Protein AF-A0A427AR40-F1 (afdb_monomer_lite)

Structure (mmCIF, N/CA/C/O backbone):
data_AF-A0A427AR40-F1
#
_entry.id   AF-A0A427AR40-F1
#
loop_
_atom_site.group_PDB
_atom_site.id
_atom_site.type_symbol
_atom_site.label_atom_id
_atom_site.label_alt_id
_atom_site.label_comp_id
_atom_site.label_asym_id
_atom_site.label_entity_id
_atom_site.label_seq_id
_atom_site.pdbx_PDB_ins_code
_atom_site.Cartn_x
_atom_site.Cartn_y
_atom_site.Cartn_z
_atom_site.occupancy
_atom_site.B_iso_or_equiv
_atom_site.auth_seq_id
_atom_site.auth_comp_id
_atom_site.auth_asym_id
_atom_site.auth_atom_id
_atom_site.pdbx_PDB_model_num
ATOM 1 N N . MET A 1 1 ? -17.827 -5.722 3.056 1.00 80.56 1 MET A N 1
ATOM 2 C CA . MET A 1 1 ? -16.917 -4.793 3.768 1.00 80.56 1 MET A CA 1
ATOM 3 C C . MET A 1 1 ? -15.433 -5.006 3.467 1.00 80.56 1 MET A C 1
ATOM 5 O O . MET A 1 1 ? -14.700 -4.035 3.553 1.00 80.56 1 MET A O 1
ATOM 9 N N . LYS A 1 2 ? -14.992 -6.202 3.039 1.00 85.81 2 LYS A N 1
ATOM 10 C CA . LYS A 1 2 ? -13.598 -6.495 2.640 1.00 85.81 2 LYS A CA 1
ATOM 11 C C . LYS A 1 2 ? -12.942 -5.411 1.761 1.00 85.81 2 LYS A C 1
ATOM 13 O O . LYS A 1 2 ? -11.888 -4.906 2.113 1.00 85.81 2 LYS A O 1
ATOM 18 N N . VAL A 1 3 ? -13.621 -4.985 0.692 1.00 87.94 3 VAL A N 1
ATOM 19 C CA . VAL A 1 3 ? -13.106 -3.977 -0.257 1.00 87.94 3 VAL A CA 1
ATOM 20 C C . VAL A 1 3 ? -12.792 -2.633 0.402 1.00 87.94 3 VAL A C 1
ATOM 22 O O . VAL A 1 3 ? -11.850 -1.974 -0.016 1.00 87.94 3 VAL A O 1
ATOM 25 N N . ALA A 1 4 ? -13.559 -2.217 1.416 1.00 88.38 4 ALA A N 1
ATOM 26 C CA . ALA A 1 4 ? -13.285 -0.961 2.108 1.00 88.38 4 ALA A CA 1
ATOM 27 C C . ALA A 1 4 ? -11.907 -1.033 2.771 1.00 88.38 4 ALA A C 1
ATOM 29 O O . ALA A 1 4 ? -11.058 -0.195 2.514 1.00 88.38 4 ALA A O 1
ATOM 30 N N . VAL A 1 5 ? -11.657 -2.107 3.514 1.00 87.94 5 VAL A N 1
ATOM 31 C CA . VAL A 1 5 ? -10.400 -2.339 4.231 1.00 87.94 5 VAL A CA 1
ATOM 32 C C . VAL A 1 5 ? -9.225 -2.511 3.270 1.00 87.94 5 VAL A C 1
ATOM 34 O O . VAL A 1 5 ? -8.206 -1.849 3.434 1.00 87.94 5 VAL A O 1
ATOM 37 N N . GLU A 1 6 ? -9.390 -3.314 2.216 1.00 87.56 6 GLU A N 1
ATOM 38 C CA . GLU A 1 6 ? -8.347 -3.531 1.201 1.00 87.56 6 GLU A CA 1
ATOM 39 C C . GLU A 1 6 ? -8.001 -2.278 0.389 1.00 87.56 6 GLU A C 1
ATOM 41 O O . GLU A 1 6 ? -6.950 -2.242 -0.237 1.00 87.56 6 GLU A O 1
ATOM 46 N N . ARG A 1 7 ? -8.866 -1.260 0.353 1.00 89.50 7 ARG A N 1
ATOM 47 C CA . ARG A 1 7 ? -8.602 -0.013 -0.381 1.00 89.50 7 ARG A CA 1
ATOM 48 C C . ARG A 1 7 ? -8.142 1.130 0.508 1.00 89.50 7 ARG A C 1
ATOM 50 O O . ARG A 1 7 ? -7.504 2.052 0.002 1.00 89.50 7 ARG A O 1
ATOM 57 N N . THR A 1 8 ? -8.481 1.092 1.796 1.00 89.88 8 THR A N 1
ATOM 58 C CA . THR A 1 8 ? -8.192 2.179 2.738 1.00 89.88 8 THR A CA 1
ATOM 59 C C . THR A 1 8 ? -7.074 1.863 3.724 1.00 89.88 8 THR A C 1
ATOM 61 O O . THR A 1 8 ? -6.579 2.801 4.336 1.00 89.88 8 THR A O 1
ATOM 64 N N . GLY A 1 9 ? -6.674 0.599 3.898 1.00 86.06 9 GLY A N 1
ATOM 65 C CA . GLY A 1 9 ? -5.726 0.210 4.952 1.00 86.06 9 GLY A CA 1
ATOM 66 C C . GLY A 1 9 ? -6.356 0.142 6.343 1.00 86.06 9 GLY A C 1
ATOM 67 O O . GLY A 1 9 ? -5.675 0.299 7.348 1.00 86.06 9 GLY A O 1
ATOM 68 N N . GLY A 1 10 ? -7.676 -0.063 6.408 1.00 85.94 10 GLY A N 1
ATOM 69 C CA . GLY A 1 10 ? -8.377 -0.281 7.673 1.00 85.94 10 GLY A CA 1
ATOM 70 C C . GLY A 1 10 ? -8.011 -1.613 8.340 1.00 85.94 10 GLY A C 1
ATOM 71 O O . GLY A 1 10 ? -7.367 -2.477 7.749 1.00 85.94 10 GLY A O 1
ATOM 72 N N . LEU A 1 11 ? -8.495 -1.812 9.566 1.00 85.94 11 LEU A N 1
ATOM 73 C CA . LEU A 1 11 ? -8.318 -3.055 10.319 1.00 85.94 11 LEU A CA 1
ATOM 74 C C . LEU A 1 11 ? -9.585 -3.917 10.265 1.00 85.94 11 LEU A C 1
ATOM 76 O O . LEU A 1 11 ? -10.705 -3.404 10.300 1.00 85.94 11 LEU A O 1
ATOM 80 N N . VAL A 1 12 ? -9.413 -5.239 10.215 1.00 89.00 12 VAL A N 1
ATOM 81 C CA . VAL A 1 12 ? -10.503 -6.216 10.375 1.00 89.00 12 VAL A CA 1
ATOM 82 C C . VAL A 1 12 ? -10.157 -7.136 11.527 1.00 89.00 12 VAL A C 1
ATOM 84 O O . VAL A 1 12 ? -9.126 -7.801 11.507 1.00 89.00 12 VAL A O 1
ATOM 87 N N . VAL A 1 13 ? -11.057 -7.213 12.503 1.00 90.69 13 VAL A N 1
ATOM 88 C CA . VAL A 1 13 ? -10.980 -8.175 13.601 1.00 90.69 13 VAL A CA 1
ATOM 89 C C . VAL A 1 13 ? -12.195 -9.084 13.502 1.00 90.69 13 VAL A C 1
ATOM 91 O O . VAL A 1 13 ? -13.331 -8.612 13.508 1.00 90.69 13 VAL A O 1
ATOM 94 N N . LEU A 1 14 ? -11.954 -10.389 13.390 1.00 92.19 14 LEU A N 1
ATOM 95 C CA . LEU A 1 14 ? -13.001 -11.403 13.405 1.00 92.19 14 LEU A CA 1
ATOM 96 C C . LEU A 1 14 ? -13.058 -12.036 14.798 1.00 92.19 14 LEU A C 1
ATOM 98 O O . LEU A 1 14 ? -12.077 -12.617 15.256 1.00 92.19 14 LEU A O 1
ATOM 102 N N . ALA A 1 15 ? -14.204 -11.919 15.464 1.00 94.75 15 ALA A N 1
ATOM 103 C CA . ALA A 1 15 ? -14.457 -12.508 16.774 1.00 94.75 15 ALA A CA 1
ATOM 104 C C . ALA A 1 15 ? -15.939 -12.885 16.909 1.00 94.75 15 ALA A C 1
ATOM 106 O O . ALA A 1 15 ? -16.798 -12.269 16.283 1.00 94.75 15 ALA A O 1
ATOM 107 N N . GLU A 1 16 ? -16.238 -13.875 17.750 1.00 94.56 16 GLU A N 1
ATOM 108 C CA . GLU A 1 16 ? -17.614 -14.338 18.004 1.00 94.56 16 GLU A CA 1
ATOM 109 C C . GLU A 1 16 ? -18.409 -13.369 18.893 1.00 94.56 16 GLU A C 1
ATOM 111 O O . GLU A 1 16 ? -19.631 -13.292 18.814 1.00 94.56 16 GLU A O 1
ATOM 116 N N . SER A 1 17 ? -17.713 -12.618 19.750 1.00 95.94 17 SER A N 1
ATOM 117 C CA . SER A 1 17 ? -18.298 -11.651 20.677 1.00 95.94 17 SER A CA 1
ATOM 118 C C . SER A 1 17 ? -17.265 -10.602 21.088 1.00 95.94 17 SER A C 1
ATOM 120 O O . SER A 1 17 ? -16.070 -10.891 21.174 1.00 95.94 17 SER A O 1
ATOM 122 N N . PHE A 1 18 ? -17.726 -9.402 21.449 1.00 94.38 18 PHE A N 1
ATOM 123 C CA . PHE A 1 18 ? -16.888 -8.349 22.039 1.00 94.38 18 PHE A CA 1
ATOM 124 C C . PHE A 1 18 ? -16.310 -8.733 23.413 1.00 94.38 18 PHE A C 1
ATOM 126 O O . PHE A 1 18 ? -15.356 -8.124 23.897 1.00 94.38 18 PHE A O 1
ATOM 133 N N . GLY A 1 19 ? -16.876 -9.756 24.061 1.00 94.94 19 GLY A N 1
ATOM 134 C CA . GLY A 1 19 ? -16.358 -10.297 25.314 1.00 94.94 19 GLY A CA 1
ATOM 135 C C . GLY A 1 19 ? -15.075 -11.118 25.153 1.00 94.94 19 GLY A C 1
ATOM 136 O O . GLY A 1 19 ? -14.347 -11.268 26.140 1.00 94.94 19 GLY A O 1
ATOM 137 N N . HIS A 1 20 ? -14.796 -11.628 23.946 1.00 96.19 20 HIS A N 1
ATOM 138 C CA . HIS A 1 20 ? -13.694 -12.557 23.702 1.00 96.19 20 HIS A CA 1
ATOM 139 C C . HIS A 1 20 ? -12.327 -11.868 23.809 1.00 96.19 20 HIS A C 1
ATOM 141 O O . HIS A 1 20 ? -12.175 -10.743 23.320 1.00 96.19 20 HIS A O 1
ATOM 147 N N . PRO A 1 21 ? -11.313 -12.552 24.379 1.00 95.00 21 PRO A N 1
ATOM 148 C CA . PRO A 1 21 ? -9.947 -12.035 24.448 1.00 95.00 21 PRO A CA 1
ATOM 149 C C . PRO A 1 21 ? -9.415 -11.579 23.088 1.00 95.00 21 PRO A C 1
ATOM 151 O O . PRO A 1 21 ? -8.861 -10.495 22.997 1.00 95.00 21 PRO A O 1
ATOM 154 N N . VAL A 1 22 ? -9.708 -12.321 22.011 1.00 94.31 22 VAL A N 1
ATOM 155 C CA . VAL A 1 22 ? -9.309 -11.956 20.638 1.00 94.31 22 VAL A CA 1
ATOM 156 C C . VAL A 1 22 ? -9.753 -10.539 20.274 1.00 94.31 22 VAL A C 1
ATOM 158 O O . VAL A 1 22 ? -8.941 -9.752 19.807 1.00 94.31 22 VAL A O 1
ATOM 161 N N . PHE A 1 23 ? -11.016 -10.179 20.526 1.00 95.25 23 PHE A N 1
ATOM 162 C CA . PHE A 1 23 ? -11.486 -8.823 20.246 1.00 95.25 23 PHE A CA 1
ATOM 163 C C . PHE A 1 23 ? -10.824 -7.797 21.169 1.00 95.25 23 PHE A C 1
ATOM 165 O O . PHE A 1 23 ? -10.328 -6.779 20.696 1.00 95.25 23 PHE A O 1
ATOM 172 N N . LYS A 1 24 ? -10.794 -8.065 22.479 1.00 94.25 24 LYS A N 1
ATOM 173 C CA . LYS A 1 24 ? -10.281 -7.125 23.488 1.00 94.25 24 LYS A CA 1
ATOM 174 C C . LYS A 1 24 ? -8.799 -6.818 23.300 1.00 94.25 24 LYS A C 1
ATOM 176 O O . LYS A 1 24 ? -8.411 -5.657 23.378 1.00 94.25 24 LYS A O 1
ATOM 181 N N . ASP A 1 25 ? -7.990 -7.837 23.046 1.00 93.56 25 ASP A N 1
ATOM 182 C CA . ASP A 1 25 ? -6.543 -7.702 22.909 1.00 93.56 25 ASP A CA 1
ATOM 183 C C . ASP A 1 25 ? -6.182 -7.079 21.557 1.00 93.56 25 ASP A C 1
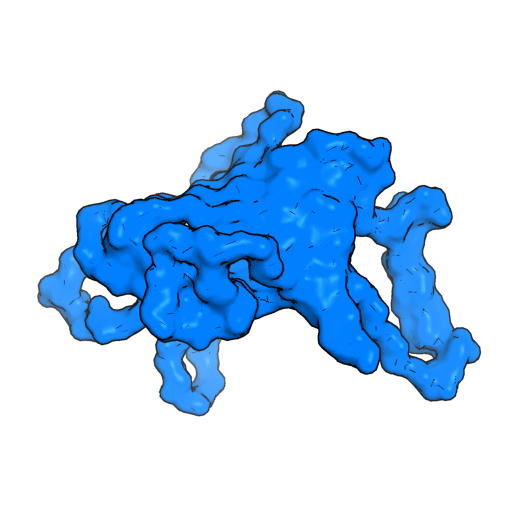ATOM 185 O O . ASP A 1 25 ? -5.344 -6.180 21.504 1.00 93.56 25 ASP A O 1
ATOM 189 N N . SER A 1 26 ? -6.868 -7.467 20.472 1.00 91.81 26 SER A N 1
ATOM 190 C CA . SER A 1 26 ? -6.725 -6.789 19.177 1.00 91.81 26 SER A CA 1
ATOM 191 C C . SER A 1 26 ? -7.156 -5.327 19.240 1.00 91.81 26 SER A C 1
ATOM 193 O O . SER A 1 26 ? -6.499 -4.488 18.639 1.00 91.81 26 SER A O 1
ATOM 195 N N . PHE A 1 27 ? -8.227 -4.999 19.965 1.00 89.94 27 PHE A N 1
ATOM 196 C CA . PHE A 1 27 ? -8.685 -3.618 20.107 1.00 89.94 27 PHE A CA 1
ATOM 197 C C . PHE A 1 27 ? -7.710 -2.772 20.933 1.00 89.94 27 PHE A C 1
ATOM 199 O O . PHE A 1 27 ? -7.411 -1.649 20.546 1.00 89.94 27 PHE A O 1
ATOM 206 N N . LYS A 1 28 ? -7.157 -3.315 22.026 1.00 89.31 28 LYS A N 1
ATOM 207 C CA . LYS A 1 28 ? -6.120 -2.634 22.822 1.00 89.31 28 LYS A CA 1
ATOM 208 C C . LYS A 1 28 ? -4.858 -2.341 22.011 1.00 89.31 28 LYS A C 1
ATOM 210 O O . LYS A 1 28 ? -4.318 -1.250 22.139 1.00 89.31 28 LYS A O 1
ATOM 215 N N . ARG A 1 29 ? -4.441 -3.274 21.145 1.00 86.94 29 ARG A N 1
ATOM 216 C CA . ARG A 1 29 ? -3.288 -3.111 20.239 1.00 86.94 29 ARG A CA 1
ATOM 217 C C . ARG A 1 29 ? -3.355 -1.866 19.366 1.00 86.94 29 ARG A C 1
ATOM 219 O O . ARG A 1 29 ? -2.332 -1.257 19.096 1.00 86.94 29 ARG A O 1
ATOM 226 N N . ILE A 1 30 ? -4.558 -1.462 18.963 1.00 84.75 30 ILE A N 1
ATOM 227 C CA . ILE A 1 30 ? -4.772 -0.263 18.138 1.00 84.75 30 ILE A CA 1
ATOM 228 C C . ILE A 1 30 ? -4.300 1.014 18.860 1.00 84.75 30 ILE A C 1
ATOM 230 O O . ILE A 1 30 ? -3.960 1.993 18.208 1.00 84.75 30 ILE A O 1
ATOM 234 N N . PHE A 1 31 ? -4.252 0.998 20.194 1.00 83.38 31 PHE A N 1
ATOM 235 C CA . PHE A 1 31 ? -3.900 2.142 21.038 1.00 83.38 31 PHE A CA 1
ATOM 236 C C . PHE A 1 31 ? -2.612 1.908 21.845 1.00 83.38 31 PHE A C 1
ATOM 238 O O . PHE A 1 31 ? -2.396 2.569 22.860 1.00 83.38 31 PHE A O 1
ATOM 245 N N . GLU A 1 32 ? -1.755 0.967 21.430 1.00 81.12 32 GLU A N 1
ATOM 246 C CA . GLU A 1 32 ? -0.493 0.667 22.131 1.00 81.12 32 GLU A CA 1
ATOM 247 C C . GLU A 1 32 ? 0.464 1.868 22.181 1.00 81.12 32 GLU A C 1
ATOM 249 O O . GLU A 1 32 ? 1.161 2.044 23.178 1.00 81.12 32 GLU A O 1
ATOM 254 N N . ASP A 1 33 ? 0.433 2.733 21.162 1.00 72.81 33 ASP A N 1
ATOM 255 C CA . ASP A 1 33 ? 1.229 3.968 21.100 1.00 72.81 33 ASP A CA 1
ATOM 256 C C . ASP A 1 33 ? 0.609 5.132 21.924 1.00 72.81 33 ASP A C 1
ATOM 258 O O . ASP A 1 33 ? 1.194 6.213 22.013 1.00 72.81 33 ASP A O 1
ATOM 262 N N . GLY A 1 34 ? -0.549 4.920 22.569 1.00 70.25 34 GLY A N 1
ATOM 263 C CA . GLY A 1 34 ? -1.197 5.854 23.499 1.00 70.25 34 GLY A CA 1
ATOM 264 C C . GLY A 1 34 ? -2.677 6.121 23.195 1.00 70.25 34 GLY A C 1
ATOM 265 O O . GLY A 1 34 ? -3.099 6.157 22.047 1.00 70.25 34 GLY A O 1
ATOM 266 N N . GLU A 1 35 ? -3.489 6.396 24.224 1.00 68.06 35 GLU A N 1
ATOM 267 C CA . GLU A 1 35 ? -4.950 6.591 24.080 1.00 68.06 35 GLU A CA 1
ATOM 268 C C . GLU A 1 35 ? -5.352 7.761 23.158 1.00 68.06 35 GLU A C 1
ATOM 270 O O . GLU A 1 35 ? -6.485 7.820 22.684 1.00 68.06 35 GLU A O 1
ATOM 275 N N . GLN A 1 36 ? -4.435 8.699 22.904 1.00 66.81 36 GLN A N 1
ATOM 276 C CA . GLN A 1 36 ? -4.674 9.896 22.090 1.00 66.81 36 GLN A CA 1
ATOM 277 C C . GLN A 1 36 ? -4.236 9.743 20.626 1.00 66.81 36 GLN A C 1
ATOM 279 O O . GLN A 1 36 ? -4.483 10.648 19.830 1.00 66.81 36 GLN A O 1
ATOM 284 N N . SER A 1 37 ? -3.597 8.629 20.255 1.00 68.75 37 SER A N 1
ATOM 285 C CA . SER A 1 37 ? -3.083 8.406 18.904 1.00 68.75 37 SER A CA 1
ATOM 286 C C . SER A 1 37 ? -3.335 6.973 18.461 1.00 68.75 37 SER A C 1
ATOM 288 O O . SER A 1 37 ? -3.040 6.023 19.174 1.00 68.75 37 SER A O 1
ATOM 290 N N . LEU A 1 38 ? -3.840 6.806 17.239 1.00 73.44 38 LEU A N 1
ATOM 291 C CA . LEU A 1 38 ? -3.982 5.481 16.627 1.00 73.44 38 LEU A CA 1
ATOM 292 C C . LEU A 1 38 ? -2.633 4.909 16.154 1.00 73.44 38 LEU A C 1
ATOM 294 O O . LEU A 1 38 ? -2.605 3.816 15.600 1.00 73.44 38 LEU A O 1
ATOM 298 N N . GLY A 1 39 ? -1.534 5.668 16.265 1.00 76.81 39 GLY A N 1
ATOM 299 C CA . GLY A 1 39 ? -0.236 5.292 15.688 1.00 76.81 39 GLY A CA 1
ATOM 300 C C . GLY A 1 39 ? -0.252 5.179 14.154 1.00 76.81 39 GLY A C 1
ATOM 301 O O . GLY A 1 39 ? 0.702 4.687 13.554 1.00 76.81 39 GLY A O 1
ATOM 302 N N . LEU A 1 40 ? -1.338 5.628 13.513 1.00 82.19 40 LEU A N 1
ATOM 303 C CA . LEU A 1 40 ? -1.551 5.561 12.073 1.00 82.19 40 LEU A CA 1
ATOM 304 C C . LEU A 1 40 ? -1.132 6.869 11.408 1.00 82.19 40 LEU A C 1
ATOM 306 O O . LEU A 1 40 ? -1.489 7.960 11.853 1.00 82.19 40 LEU A O 1
ATOM 310 N N . SER A 1 41 ? -0.437 6.734 10.290 1.00 88.50 41 SER A N 1
ATOM 311 C CA . SER A 1 41 ? -0.281 7.792 9.306 1.00 88.50 41 SER A CA 1
ATOM 312 C C . SER A 1 41 ? -1.469 7.779 8.343 1.00 88.50 41 SER A C 1
ATOM 314 O O . SER A 1 41 ? -2.095 6.740 8.108 1.00 88.50 41 SER A O 1
ATOM 316 N N . PHE A 1 42 ? -1.775 8.931 7.754 1.00 91.12 42 PHE A N 1
ATOM 317 C CA . PHE A 1 42 ? -2.948 9.117 6.902 1.00 91.12 42 PHE A CA 1
ATOM 318 C C . PHE A 1 42 ? -2.613 9.811 5.587 1.00 91.12 42 PHE A C 1
ATOM 320 O O . PHE A 1 42 ? -1.544 10.393 5.419 1.00 91.12 42 PHE A O 1
ATOM 327 N N . ASN A 1 43 ? -3.568 9.775 4.653 1.00 92.00 43 ASN A N 1
ATOM 328 C CA . ASN A 1 43 ? -3.505 10.502 3.380 1.00 92.00 43 ASN A CA 1
ATOM 329 C C . ASN A 1 43 ? -2.196 10.249 2.605 1.00 92.00 43 ASN A C 1
ATOM 331 O O . ASN A 1 43 ? -1.601 11.162 2.033 1.00 92.00 43 ASN A O 1
ATOM 335 N N . GLY A 1 44 ? -1.758 8.993 2.607 1.00 92.62 44 GLY A N 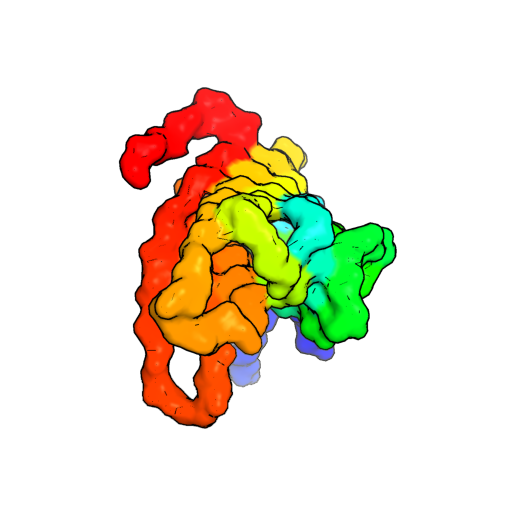1
ATOM 336 C CA . GLY A 1 44 ? -0.582 8.546 1.891 1.00 92.62 44 GLY A CA 1
ATOM 337 C C . GLY A 1 44 ? -0.776 8.636 0.378 1.00 92.62 44 GLY A C 1
ATOM 338 O O . GLY A 1 44 ? -1.805 8.202 -0.140 1.00 92.62 44 GLY A O 1
ATOM 339 N N . THR A 1 45 ? 0.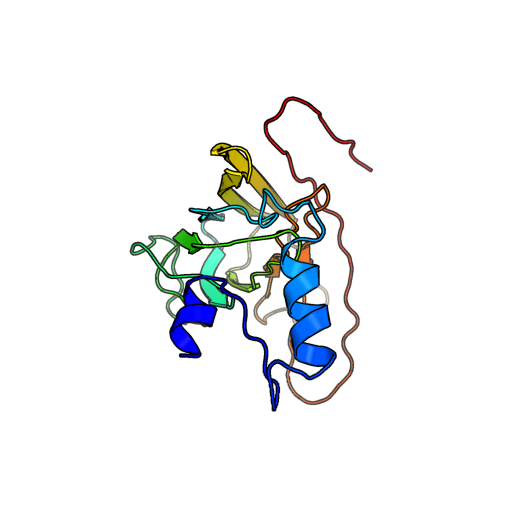214 9.156 -0.337 1.00 94.62 45 THR A N 1
ATOM 340 C CA . THR A 1 45 ? 0.307 9.089 -1.798 1.00 94.62 45 THR A CA 1
ATOM 341 C C . THR A 1 45 ? 1.647 8.478 -2.162 1.00 94.62 45 THR A C 1
ATOM 343 O O . THR A 1 45 ? 2.692 9.054 -1.861 1.00 94.62 45 THR A O 1
ATOM 346 N N . LEU A 1 46 ? 1.596 7.304 -2.786 1.00 93.19 46 LEU A N 1
ATOM 347 C CA . LEU A 1 46 ? 2.743 6.597 -3.331 1.00 93.19 46 LEU A CA 1
ATOM 348 C C . LEU A 1 46 ? 2.844 6.884 -4.822 1.00 93.19 46 LEU A C 1
ATOM 350 O O . LEU A 1 46 ? 1.879 6.654 -5.548 1.00 93.19 46 LEU A O 1
ATOM 354 N N . GLU A 1 47 ? 4.018 7.285 -5.275 1.00 93.75 47 GLU A N 1
ATOM 355 C CA . GLU A 1 47 ? 4.344 7.440 -6.686 1.00 93.75 47 GLU A CA 1
ATOM 356 C C . GLU A 1 47 ? 5.519 6.534 -7.037 1.00 93.75 47 GLU A C 1
ATOM 358 O O . GLU A 1 47 ? 6.394 6.280 -6.210 1.00 93.75 47 GLU A O 1
ATOM 363 N N . ILE A 1 48 ? 5.544 6.026 -8.266 1.00 91.12 48 ILE A N 1
ATOM 364 C CA . ILE A 1 48 ? 6.641 5.197 -8.757 1.00 91.12 48 ILE A CA 1
ATOM 365 C C . ILE A 1 48 ? 7.136 5.765 -10.075 1.00 91.12 48 ILE A C 1
ATOM 367 O O . ILE A 1 48 ? 6.434 5.762 -11.085 1.00 91.12 48 ILE A O 1
ATOM 371 N N . ASN A 1 49 ? 8.389 6.201 -10.053 1.00 91.38 49 ASN A N 1
ATOM 372 C CA . ASN A 1 49 ? 9.135 6.649 -11.214 1.00 91.38 49 ASN A CA 1
ATOM 373 C C . ASN A 1 49 ? 10.210 5.616 -11.529 1.00 91.38 49 ASN A C 1
ATOM 375 O O . ASN A 1 49 ? 10.853 5.079 -10.630 1.00 91.38 49 ASN A O 1
ATOM 379 N N . CYS A 1 50 ? 10.422 5.316 -12.801 1.00 88.38 50 CYS A N 1
ATOM 380 C CA . CYS A 1 50 ? 11.412 4.326 -13.194 1.00 88.38 50 CYS A CA 1
ATOM 381 C C . CYS A 1 50 ? 12.065 4.676 -14.532 1.00 88.38 50 CYS A C 1
ATOM 383 O O . CYS A 1 50 ? 11.665 5.616 -15.222 1.00 88.38 50 CYS A O 1
ATOM 385 N N . SER A 1 51 ? 13.135 3.952 -14.850 1.00 87.00 51 SER A N 1
ATOM 386 C CA . SER A 1 51 ? 13.851 4.078 -16.124 1.00 87.00 51 SER A CA 1
ATOM 387 C C . SER A 1 51 ? 12.960 3.611 -17.289 1.00 87.00 51 SER A C 1
ATOM 389 O O . SER A 1 51 ? 12.014 2.858 -17.082 1.00 87.00 51 SER A O 1
ATOM 391 N N . LYS A 1 52 ? 13.217 4.075 -18.521 1.00 86.69 52 LYS A N 1
ATOM 392 C CA . LYS A 1 52 ? 12.323 3.856 -19.688 1.00 86.69 52 LYS A CA 1
ATOM 393 C C . LYS A 1 52 ? 12.155 2.385 -20.091 1.00 86.69 52 LYS A C 1
ATOM 395 O O . LYS A 1 52 ? 11.204 2.035 -20.781 1.00 86.69 52 LYS A O 1
ATOM 400 N N . ASP A 1 53 ? 13.112 1.562 -19.702 1.00 82.62 53 ASP A N 1
ATOM 401 C CA . ASP A 1 53 ? 13.172 0.111 -19.851 1.00 82.62 53 ASP A CA 1
ATOM 402 C C . ASP A 1 53 ? 12.323 -0.639 -18.812 1.00 82.62 53 ASP A C 1
ATOM 404 O O . ASP A 1 53 ? 12.180 -1.855 -18.901 1.00 82.62 53 ASP A O 1
ATOM 408 N N . ILE A 1 54 ? 11.724 0.069 -17.853 1.00 85.62 54 ILE A N 1
ATOM 409 C CA . ILE A 1 54 ? 10.843 -0.484 -16.828 1.00 85.62 54 ILE A CA 1
ATOM 410 C C . ILE A 1 54 ? 9.432 0.061 -17.057 1.00 85.62 54 ILE A C 1
ATOM 412 O O . ILE A 1 54 ? 9.218 1.267 -17.186 1.00 85.62 54 ILE A O 1
ATOM 416 N N . LYS A 1 55 ? 8.450 -0.835 -17.066 1.00 88.88 55 LYS A N 1
ATOM 417 C CA . LYS A 1 55 ? 7.027 -0.501 -17.039 1.00 88.88 55 LYS A CA 1
ATOM 418 C C . LYS A 1 55 ? 6.380 -1.081 -15.788 1.00 88.88 55 LYS A C 1
ATOM 420 O O . LYS A 1 55 ? 6.804 -2.114 -15.278 1.00 88.88 55 LYS A O 1
ATOM 425 N N . ILE A 1 56 ? 5.334 -0.438 -15.288 1.00 90.25 56 ILE A N 1
ATOM 426 C CA . ILE A 1 56 ? 4.637 -0.835 -14.063 1.00 90.25 56 ILE A CA 1
ATOM 427 C C . ILE A 1 56 ? 3.352 -1.580 -14.428 1.00 90.25 56 ILE A C 1
ATOM 429 O O . ILE A 1 56 ? 2.466 -1.026 -15.079 1.00 90.25 56 ILE A O 1
ATOM 433 N N . GLN A 1 57 ? 3.242 -2.833 -13.993 1.00 89.50 57 GLN A N 1
ATOM 434 C CA . GLN A 1 57 ? 2.049 -3.667 -14.173 1.00 89.50 57 GLN A CA 1
ATOM 435 C C . GLN A 1 57 ? 0.968 -3.342 -13.132 1.00 89.50 57 GLN A C 1
ATOM 437 O O . GLN A 1 57 ? -0.227 -3.396 -13.430 1.00 89.50 57 GLN A O 1
ATOM 442 N N . GLY A 1 58 ? 1.374 -2.977 -11.913 1.00 88.94 58 GLY A N 1
ATOM 443 C CA . GLY A 1 58 ? 0.476 -2.496 -10.864 1.00 88.94 58 GLY A CA 1
ATOM 444 C C . GLY A 1 58 ? 0.914 -2.877 -9.454 1.00 88.94 58 GLY A C 1
ATOM 445 O O . GLY A 1 58 ? 2.031 -3.352 -9.248 1.00 88.94 58 GLY A O 1
ATOM 446 N N . ILE A 1 59 ? 0.035 -2.634 -8.477 1.00 87.06 59 ILE A N 1
ATOM 447 C CA . ILE A 1 59 ? 0.300 -2.854 -7.050 1.00 87.06 59 ILE A CA 1
ATOM 448 C C . ILE A 1 59 ? -0.734 -3.778 -6.410 1.00 87.06 59 ILE A C 1
ATOM 450 O O . ILE A 1 59 ? -1.935 -3.674 -6.664 1.00 87.06 59 ILE A O 1
ATOM 454 N N . ILE A 1 60 ? -0.272 -4.645 -5.511 1.00 86.81 60 ILE A N 1
ATOM 455 C CA . ILE A 1 60 ? -1.105 -5.386 -4.561 1.00 86.81 60 ILE A CA 1
ATOM 456 C C . ILE A 1 60 ? -0.813 -4.876 -3.147 1.00 86.81 60 ILE A C 1
ATOM 458 O O . ILE A 1 60 ? 0.335 -4.859 -2.712 1.00 86.81 60 ILE A O 1
ATOM 462 N N . GLY A 1 61 ? -1.860 -4.481 -2.426 1.00 87.25 61 GLY A N 1
ATOM 463 C CA . GLY A 1 61 ? -1.787 -3.994 -1.048 1.00 87.25 61 GLY A CA 1
ATOM 464 C C . GLY A 1 61 ? -2.879 -2.959 -0.747 1.00 87.25 61 GLY A C 1
ATOM 465 O O . GLY A 1 61 ? -3.685 -2.675 -1.641 1.00 87.25 61 GLY A O 1
ATOM 466 N N . PRO A 1 62 ? -2.933 -2.415 0.486 1.00 89.31 62 PRO A N 1
ATOM 467 C CA . PRO A 1 62 ? -3.988 -1.512 0.953 1.00 89.31 62 PRO A CA 1
ATOM 468 C C . PRO A 1 62 ? -3.943 -0.119 0.305 1.00 89.31 62 PRO A C 1
ATOM 470 O O . PRO A 1 62 ? -3.554 0.869 0.926 1.00 89.31 62 PRO A O 1
ATOM 473 N N . CYS A 1 63 ? -4.319 -0.026 -0.968 1.00 93.25 63 CYS A N 1
ATOM 474 C CA . CYS A 1 63 ? -4.226 1.209 -1.739 1.00 93.25 63 CYS A CA 1
ATOM 475 C C . CYS A 1 63 ? -5.277 1.291 -2.857 1.00 93.25 63 CYS A C 1
ATOM 477 O O . CYS A 1 63 ? -5.946 0.312 -3.197 1.00 93.25 63 CYS A O 1
ATOM 479 N N . THR A 1 64 ? -5.421 2.477 -3.451 1.00 95.00 64 THR A N 1
ATOM 480 C CA . THR A 1 64 ? -6.319 2.737 -4.588 1.00 95.00 64 THR A CA 1
ATOM 481 C C . THR A 1 64 ? -5.617 3.574 -5.657 1.00 95.00 64 THR A C 1
ATOM 483 O O . THR A 1 64 ? -4.962 4.558 -5.331 1.00 95.00 64 THR A O 1
ATOM 486 N N . SER A 1 65 ? -5.765 3.219 -6.935 1.00 93.62 65 SER A N 1
ATOM 487 C CA . SER A 1 65 ? -5.227 3.989 -8.070 1.00 93.62 65 SER A CA 1
ATOM 488 C C . SER A 1 65 ? -5.864 5.383 -8.180 1.00 93.62 65 SER A C 1
ATOM 490 O O . SER A 1 65 ? -7.085 5.487 -8.045 1.00 93.62 65 SER A O 1
ATOM 492 N N . ILE A 1 66 ? -5.078 6.427 -8.473 1.00 89.06 66 ILE A N 1
ATOM 493 C CA . ILE A 1 66 ? -5.584 7.813 -8.573 1.00 89.06 66 ILE A CA 1
ATOM 494 C C . ILE A 1 66 ? -5.713 8.284 -10.034 1.00 89.06 66 ILE A C 1
ATOM 496 O O . ILE A 1 66 ? -6.773 8.772 -10.415 1.00 89.06 66 ILE A O 1
ATOM 500 N N . GLU A 1 67 ? -4.682 8.105 -10.868 1.00 85.69 67 GLU A N 1
ATOM 501 C CA . GLU A 1 67 ? -4.633 8.640 -12.242 1.00 85.69 67 GLU A CA 1
ATOM 502 C C . GLU A 1 67 ? -4.018 7.644 -13.230 1.00 85.69 67 GLU A C 1
ATOM 504 O O . GLU A 1 67 ? -3.445 6.643 -12.826 1.00 85.69 67 GLU A O 1
ATOM 509 N N . LYS A 1 68 ? -4.128 7.886 -14.541 1.00 82.94 68 LYS A N 1
ATOM 510 C CA . LYS A 1 68 ? -3.420 7.046 -15.517 1.00 82.94 68 LYS A CA 1
ATOM 511 C C . LYS A 1 68 ? -1.954 7.451 -15.621 1.00 82.94 68 LYS A C 1
ATOM 513 O O . LYS A 1 68 ? -1.651 8.622 -15.815 1.00 82.94 68 LYS A O 1
ATOM 518 N N . GLY A 1 69 ? -1.065 6.466 -15.546 1.00 83.69 69 GLY A N 1
ATOM 519 C CA . GLY A 1 69 ? 0.379 6.660 -15.665 1.00 83.69 69 GLY A CA 1
ATOM 520 C C . GLY A 1 69 ? 0.884 6.500 -17.101 1.00 83.69 69 GLY A C 1
ATOM 521 O O . GLY A 1 69 ? 0.291 5.783 -17.906 1.00 83.69 69 GLY A O 1
ATOM 522 N N . THR A 1 70 ? 2.005 7.143 -17.429 1.00 87.62 70 THR A N 1
ATOM 523 C CA . THR A 1 70 ? 2.664 7.020 -18.747 1.00 87.62 70 THR A CA 1
ATOM 524 C C . THR A 1 70 ? 3.610 5.821 -18.841 1.00 87.62 70 THR A C 1
ATOM 526 O O . THR A 1 70 ? 3.919 5.370 -19.940 1.00 87.62 70 THR A O 1
ATOM 529 N N . LEU A 1 71 ? 4.049 5.285 -17.699 1.00 90.44 71 LEU A N 1
ATOM 530 C CA . LEU A 1 71 ? 4.973 4.149 -17.591 1.00 90.44 71 LEU A CA 1
ATOM 531 C C . LEU A 1 71 ? 4.242 2.835 -17.268 1.00 90.44 71 LEU A C 1
ATOM 533 O O . LEU A 1 71 ? 4.795 1.958 -16.611 1.00 90.44 71 LEU A O 1
ATOM 537 N N . CYS A 1 72 ? 2.983 2.692 -17.681 1.00 92.81 72 CYS A N 1
ATOM 538 C CA . CYS A 1 72 ? 2.196 1.489 -17.415 1.00 92.81 72 CYS A CA 1
ATOM 539 C C . CYS A 1 72 ? 2.499 0.379 -18.430 1.00 92.81 72 CYS A C 1
ATOM 541 O O . CYS A 1 72 ? 2.663 0.632 -19.625 1.00 92.81 72 CYS A O 1
ATOM 543 N N . ALA A 1 73 ? 2.572 -0.859 -17.947 1.00 88.81 73 ALA A N 1
ATOM 544 C CA . ALA A 1 73 ? 2.666 -2.044 -18.789 1.00 88.81 73 ALA A CA 1
ATOM 545 C C . ALA A 1 73 ? 1.292 -2.411 -19.371 1.00 88.81 73 ALA A C 1
ATOM 547 O O . ALA A 1 73 ? 0.258 -2.083 -18.791 1.00 88.81 73 ALA A O 1
ATOM 548 N N . ASP A 1 74 ? 1.286 -3.143 -20.488 1.00 89.50 74 ASP A N 1
ATOM 549 C CA . ASP A 1 74 ? 0.046 -3.640 -21.101 1.00 89.50 74 ASP A CA 1
ATOM 550 C C . ASP A 1 74 ? -0.587 -4.766 -20.265 1.00 89.50 74 ASP A C 1
ATOM 552 O O . ASP A 1 74 ? -1.806 -4.940 -20.235 1.00 89.50 74 ASP A O 1
ATOM 556 N N . THR A 1 75 ? 0.251 -5.525 -19.550 1.00 86.38 75 THR A N 1
ATOM 557 C CA . THR A 1 75 ? -0.195 -6.546 -18.596 1.00 86.38 75 THR A CA 1
ATOM 558 C C . THR A 1 75 ? -0.441 -5.910 -17.233 1.00 86.38 75 THR A C 1
ATOM 560 O O . THR A 1 75 ? 0.448 -5.274 -16.673 1.00 86.38 75 THR A O 1
ATOM 563 N N . ILE A 1 76 ? -1.637 -6.120 -16.681 1.00 89.31 76 ILE A N 1
ATOM 564 C CA . ILE A 1 76 ? -2.082 -5.501 -15.427 1.00 89.31 76 ILE A CA 1
ATOM 565 C C . ILE A 1 76 ? -2.073 -6.527 -14.292 1.00 89.31 76 ILE A C 1
ATOM 567 O O . ILE A 1 76 ? -2.640 -7.612 -14.428 1.00 89.31 76 ILE A O 1
ATOM 571 N N . VAL A 1 77 ? -1.501 -6.152 -13.144 1.00 84.75 77 VAL A N 1
ATOM 572 C CA . VAL A 1 77 ? -1.538 -6.941 -11.902 1.00 84.75 77 VAL A CA 1
ATOM 573 C C . VAL A 1 77 ? -2.055 -6.073 -10.754 1.00 84.75 77 VAL A C 1
ATOM 575 O O . VAL A 1 77 ? -1.513 -5.007 -10.479 1.00 84.75 77 VAL A O 1
ATOM 578 N N . GLY A 1 78 ? -3.099 -6.529 -10.057 1.00 88.88 78 GLY A N 1
ATOM 579 C CA . GLY A 1 78 ? -3.683 -5.791 -8.932 1.00 88.88 78 GLY A CA 1
ATOM 580 C C . GLY A 1 78 ? -4.267 -4.430 -9.342 1.00 88.88 78 GLY A C 1
ATOM 581 O O . GLY A 1 78 ? -4.997 -4.325 -10.328 1.00 88.88 78 GLY A O 1
ATOM 582 N N . GLN A 1 79 ? -3.964 -3.389 -8.564 1.00 92.62 79 GLN A N 1
ATOM 583 C CA . GLN A 1 79 ? -4.284 -1.994 -8.874 1.00 92.62 79 GLN A CA 1
ATOM 584 C C . GLN A 1 79 ? -3.254 -1.459 -9.886 1.00 92.62 79 GLN A C 1
ATOM 586 O O . GLN A 1 79 ? -2.196 -0.976 -9.486 1.00 92.62 79 GLN A O 1
ATOM 591 N N . GLY A 1 80 ? -3.527 -1.581 -11.187 1.00 93.06 80 GLY A N 1
ATOM 592 C CA . GLY A 1 80 ? -2.625 -1.140 -12.263 1.00 93.06 80 GLY A CA 1
ATOM 593 C C . GLY A 1 80 ? -3.131 0.064 -13.059 1.00 93.06 80 GLY A C 1
ATOM 594 O O . GLY A 1 80 ? -3.977 0.821 -12.587 1.00 93.06 80 GLY A O 1
ATOM 595 N N . ASN A 1 81 ? -2.607 0.239 -14.280 1.00 93.75 81 ASN A N 1
ATOM 596 C CA . ASN A 1 81 ? -2.877 1.387 -15.167 1.00 93.75 81 ASN A CA 1
ATOM 597 C C . ASN A 1 81 ? -2.581 2.765 -14.555 1.00 93.75 81 ASN A C 1
ATOM 599 O O . ASN A 1 81 ? -3.089 3.775 -15.035 1.00 93.75 81 ASN A O 1
ATOM 603 N N . THR A 1 82 ? -1.763 2.811 -13.512 1.00 95.56 82 THR A N 1
ATOM 604 C CA . THR A 1 82 ? -1.340 4.026 -12.823 1.00 95.56 82 THR A CA 1
ATOM 605 C C . THR A 1 82 ? 0.139 3.914 -12.465 1.00 95.56 82 THR A C 1
ATOM 607 O O . THR A 1 82 ? 0.695 2.814 -12.419 1.00 95.56 82 THR A O 1
ATOM 610 N N . THR A 1 83 ? 0.767 5.053 -12.204 1.00 94.81 83 THR A N 1
ATOM 611 C CA . THR A 1 83 ? 2.067 5.162 -11.525 1.00 94.81 83 THR A CA 1
ATOM 612 C C . THR A 1 83 ? 1.933 5.734 -10.113 1.00 94.81 83 THR A C 1
ATOM 614 O O . THR A 1 83 ? 2.942 5.897 -9.431 1.00 94.81 83 THR A O 1
ATOM 617 N N . SER A 1 84 ? 0.703 6.026 -9.675 1.00 95.44 84 SER A N 1
ATOM 618 C CA . SER A 1 84 ? 0.404 6.666 -8.396 1.00 95.44 84 SER A CA 1
ATOM 619 C C . SER A 1 84 ? -0.815 6.049 -7.694 1.00 95.44 84 SER A C 1
ATOM 621 O O . SER A 1 84 ? -1.867 5.804 -8.305 1.00 95.44 84 SER A O 1
ATOM 623 N N . TRP A 1 85 ? -0.693 5.829 -6.385 1.00 95.62 85 TRP A N 1
ATOM 624 C CA . TRP A 1 85 ? -1.710 5.204 -5.539 1.00 95.62 85 TRP A CA 1
ATOM 625 C C . TRP A 1 85 ? -1.928 5.983 -4.249 1.00 95.62 85 TRP A C 1
ATOM 627 O O . TRP A 1 85 ? -0.991 6.503 -3.648 1.00 95.62 85 TRP A O 1
ATOM 637 N N . LYS A 1 86 ? -3.178 6.002 -3.786 1.00 95.38 86 LYS A N 1
ATOM 638 C CA . LYS A 1 86 ? -3.578 6.559 -2.497 1.00 95.38 86 LYS A CA 1
ATOM 639 C C . LYS A 1 86 ? -3.667 5.470 -1.437 1.00 95.38 86 LYS A C 1
ATOM 641 O O . LYS A 1 86 ? -4.225 4.405 -1.697 1.00 95.38 86 LYS A O 1
ATOM 646 N N . MET A 1 87 ? -3.198 5.778 -0.236 1.00 93.19 87 MET A N 1
ATOM 647 C CA . MET A 1 87 ? -3.347 4.987 0.985 1.00 93.19 87 MET A CA 1
ATOM 648 C C . MET A 1 87 ? -4.062 5.855 2.022 1.00 93.19 87 MET A C 1
ATOM 650 O O . MET A 1 87 ? -3.607 6.952 2.335 1.00 93.19 87 MET A O 1
ATOM 654 N N . CYS A 1 88 ? -5.216 5.422 2.530 1.00 92.12 88 CYS A N 1
ATOM 655 C CA . CYS A 1 88 ? -5.970 6.252 3.476 1.00 92.12 88 CYS A CA 1
ATOM 656 C C . CYS A 1 88 ? -5.395 6.165 4.891 1.00 92.12 88 CYS A C 1
ATOM 658 O O . CYS A 1 88 ? -5.247 7.204 5.529 1.00 92.12 88 CYS A O 1
ATOM 660 N N . GLY A 1 89 ? -5.068 4.955 5.339 1.00 89.12 89 GLY A N 1
ATOM 661 C CA . GLY A 1 89 ? -4.337 4.658 6.561 1.00 89.12 89 GLY A CA 1
ATOM 662 C C . GLY A 1 89 ? -3.137 3.778 6.236 1.00 89.12 89 GLY A C 1
ATOM 663 O O . GLY A 1 89 ? -3.227 2.876 5.400 1.00 89.12 89 GLY A O 1
ATOM 664 N N . LEU A 1 90 ? -2.013 4.082 6.867 1.00 86.50 90 LEU A N 1
ATOM 665 C CA . LEU A 1 90 ? -0.788 3.310 6.767 1.00 86.50 90 LEU A CA 1
ATOM 666 C C . LEU A 1 90 ? -0.051 3.367 8.104 1.00 86.50 90 LEU A C 1
ATOM 668 O O . LEU A 1 90 ? -0.069 4.373 8.807 1.00 86.50 90 LEU A O 1
ATOM 672 N N . ASP A 1 91 ? 0.590 2.271 8.454 1.00 80.62 91 ASP A N 1
ATOM 673 C CA . ASP A 1 91 ? 1.331 2.083 9.694 1.00 80.62 91 ASP A CA 1
ATOM 674 C C . ASP A 1 91 ? 2.682 1.420 9.402 1.00 80.62 91 ASP A C 1
ATOM 676 O O . ASP A 1 91 ? 3.044 1.143 8.255 1.00 80.62 91 ASP A O 1
ATOM 680 N N . ARG A 1 92 ? 3.446 1.126 10.452 1.00 74.50 92 ARG A N 1
ATOM 681 C CA . ARG A 1 92 ? 4.760 0.482 10.308 1.00 74.50 92 ARG A CA 1
ATOM 682 C C . ARG A 1 92 ? 4.674 -0.934 9.724 1.00 74.50 92 ARG A C 1
ATOM 684 O O . ARG A 1 92 ? 5.693 -1.435 9.261 1.00 74.50 92 ARG A O 1
ATOM 691 N N . SER A 1 93 ? 3.499 -1.568 9.751 1.00 77.75 93 SER A N 1
ATOM 692 C CA . SER A 1 93 ? 3.263 -2.916 9.222 1.00 77.75 93 SER A CA 1
ATOM 693 C C . SER A 1 93 ? 2.712 -2.927 7.790 1.00 77.75 93 SER A C 1
ATOM 695 O O . SER A 1 93 ? 2.621 -3.988 7.165 1.00 77.75 93 SER A O 1
ATOM 697 N N . THR A 1 94 ? 2.379 -1.757 7.241 1.00 81.00 94 THR A N 1
ATOM 698 C CA . THR A 1 94 ? 1.786 -1.623 5.913 1.00 81.00 94 THR A CA 1
ATOM 699 C C . THR A 1 94 ? 2.788 -2.020 4.834 1.00 81.00 94 THR A C 1
ATOM 701 O O . THR A 1 94 ? 3.848 -1.421 4.682 1.00 81.00 94 THR A O 1
ATOM 704 N N . CYS A 1 95 ? 2.430 -3.029 4.041 1.00 80.38 95 CYS A N 1
ATOM 705 C CA . CYS A 1 95 ? 3.260 -3.546 2.961 1.00 80.38 95 CYS A CA 1
ATOM 706 C C . CYS A 1 95 ? 2.526 -3.463 1.623 1.00 80.38 95 CYS A C 1
ATOM 708 O O . CYS A 1 95 ? 1.343 -3.798 1.524 1.00 80.38 95 CYS A O 1
ATOM 710 N N . LEU A 1 96 ? 3.257 -3.076 0.579 1.00 81.62 96 LEU A N 1
ATOM 711 C CA . LEU A 1 96 ? 2.789 -3.064 -0.801 1.00 81.62 96 LEU A CA 1
ATOM 712 C C . LEU A 1 96 ? 3.673 -3.985 -1.642 1.00 81.62 96 LEU A C 1
ATOM 714 O O . LEU A 1 96 ? 4.839 -4.207 -1.345 1.00 81.62 96 LEU A O 1
ATOM 718 N N . THR A 1 97 ? 3.125 -4.561 -2.699 1.00 81.44 97 THR A N 1
ATOM 719 C CA . THR A 1 97 ? 3.889 -5.345 -3.674 1.00 81.44 97 THR A CA 1
ATOM 720 C C . THR A 1 97 ? 3.702 -4.717 -5.036 1.00 81.44 97 THR A C 1
ATOM 722 O O . THR A 1 97 ? 2.563 -4.551 -5.465 1.00 81.44 97 THR A O 1
ATOM 725 N N . VAL A 1 98 ? 4.800 -4.384 -5.713 1.00 82.88 98 VAL A N 1
ATOM 726 C CA . VAL A 1 98 ? 4.767 -3.714 -7.014 1.00 82.88 98 VAL A CA 1
ATOM 727 C C . VAL A 1 98 ? 5.245 -4.671 -8.094 1.00 82.88 98 VAL A C 1
ATOM 729 O O . VAL A 1 98 ? 6.264 -5.341 -7.964 1.00 82.88 98 VAL A O 1
ATOM 732 N N . PHE A 1 99 ? 4.498 -4.739 -9.183 1.00 81.69 99 PHE A N 1
ATOM 733 C CA . PHE A 1 99 ? 4.808 -5.599 -10.310 1.00 81.69 99 PHE A CA 1
ATOM 734 C C . PHE A 1 99 ? 5.359 -4.750 -11.447 1.00 81.69 99 PHE A C 1
ATOM 736 O O . PHE A 1 99 ? 4.760 -3.740 -11.825 1.00 81.69 99 PHE A O 1
ATOM 743 N N . PHE A 1 100 ? 6.500 -5.171 -11.984 1.00 83.00 100 PHE A N 1
ATOM 744 C CA . PHE A 1 100 ? 7.188 -4.498 -13.073 1.00 83.00 100 PHE A CA 1
ATOM 745 C C . PHE A 1 100 ? 7.319 -5.441 -14.264 1.00 83.00 100 PHE A C 1
ATOM 747 O O . PHE A 1 100 ? 7.517 -6.644 -14.109 1.00 83.00 100 PHE A O 1
ATOM 754 N N . ASP A 1 101 ? 7.223 -4.868 -15.451 1.00 80.25 101 ASP A N 1
ATOM 755 C CA . ASP A 1 101 ? 7.625 -5.482 -16.704 1.00 80.25 101 ASP A CA 1
ATOM 756 C C . ASP A 1 101 ? 8.928 -4.809 -17.131 1.00 80.25 101 ASP A C 1
ATOM 758 O O . ASP A 1 101 ? 8.979 -3.582 -17.249 1.00 80.25 101 ASP A O 1
ATOM 762 N N . ILE A 1 102 ? 10.001 -5.586 -17.265 1.00 79.44 102 ILE A N 1
ATOM 763 C CA . ILE A 1 102 ? 11.343 -5.034 -17.420 1.00 79.44 102 ILE A CA 1
ATOM 764 C C . ILE A 1 102 ? 11.987 -5.529 -18.707 1.00 79.44 102 ILE A C 1
ATOM 766 O O . ILE A 1 102 ? 12.129 -6.730 -18.933 1.00 79.44 102 ILE A O 1
ATOM 770 N N . SER A 1 103 ? 12.427 -4.572 -19.516 1.00 77.12 103 SER A N 1
ATOM 771 C CA . SER A 1 103 ? 13.250 -4.793 -20.698 1.00 77.12 103 SER A CA 1
ATOM 772 C C . SER A 1 103 ? 14.739 -4.765 -20.323 1.00 77.12 103 SER A C 1
ATOM 774 O O . SER A 1 103 ? 15.132 -3.945 -19.494 1.00 77.12 103 SER A O 1
ATOM 776 N N . PRO A 1 104 ? 15.592 -5.617 -20.919 1.00 69.94 104 PRO A N 1
ATOM 777 C CA . PRO A 1 104 ? 17.033 -5.587 -20.663 1.00 69.94 104 PRO A CA 1
ATOM 778 C C . PRO A 1 104 ? 17.649 -4.208 -20.965 1.00 69.94 104 PRO A C 1
ATOM 780 O O . PRO A 1 104 ? 17.401 -3.642 -22.031 1.00 69.94 104 PRO A O 1
ATOM 783 N N . SER A 1 105 ? 18.471 -3.678 -20.053 1.00 70.19 105 SER A N 1
ATOM 784 C CA . SER A 1 105 ? 19.237 -2.433 -20.244 1.00 70.19 105 SER A CA 1
ATOM 785 C C . SER A 1 105 ? 20.598 -2.506 -19.534 1.00 70.19 105 SER A C 1
ATOM 787 O O . SER A 1 105 ? 20.978 -3.570 -19.066 1.00 70.19 105 SER A O 1
ATOM 789 N N . GLU A 1 106 ? 21.373 -1.419 -19.463 1.00 67.81 106 GLU A N 1
ATOM 790 C CA . GLU A 1 106 ? 22.627 -1.385 -18.681 1.00 67.81 106 GLU A CA 1
ATOM 791 C C . GLU A 1 106 ? 22.392 -1.065 -17.197 1.00 67.81 106 GLU A C 1
ATOM 793 O O . GLU A 1 106 ? 23.104 -1.560 -16.316 1.00 67.81 106 GLU A O 1
ATOM 798 N N . ARG A 1 107 ? 21.343 -0.290 -16.880 1.00 70.06 107 ARG A N 1
ATOM 799 C CA . ARG A 1 107 ? 21.001 0.080 -15.501 1.00 70.06 107 ARG A CA 1
ATOM 800 C C . ARG A 1 107 ? 19.502 0.306 -15.325 1.00 70.06 107 ARG A C 1
ATOM 802 O O . ARG A 1 107 ? 18.929 1.181 -15.963 1.00 70.06 107 ARG A O 1
ATOM 809 N N . ALA A 1 108 ? 18.914 -0.407 -14.372 1.00 74.88 108 ALA A N 1
ATOM 810 C CA . ALA A 1 108 ? 17.540 -0.218 -13.927 1.00 74.88 108 ALA A CA 1
ATOM 811 C C . ALA A 1 108 ? 17.512 0.678 -12.680 1.00 74.88 108 ALA A C 1
ATOM 813 O O . ALA A 1 108 ? 18.126 0.343 -11.665 1.00 74.88 108 ALA A O 1
ATOM 814 N N . ASN A 1 109 ? 16.787 1.799 -12.741 1.00 82.19 109 ASN A N 1
ATOM 815 C CA . ASN A 1 109 ? 16.529 2.657 -11.579 1.00 82.19 109 ASN A CA 1
ATOM 816 C C . ASN A 1 109 ? 15.023 2.787 -11.338 1.00 82.19 109 ASN A C 1
ATOM 818 O O . ASN A 1 109 ? 14.274 3.059 -12.282 1.00 82.19 109 ASN A O 1
ATOM 822 N N . VAL A 1 110 ? 14.607 2.654 -10.082 1.00 83.38 110 VAL A N 1
ATOM 823 C CA . VAL A 1 110 ? 13.242 2.881 -9.598 1.00 83.38 110 VAL A CA 1
ATOM 824 C C . VAL A 1 110 ? 13.314 3.842 -8.417 1.00 83.38 110 VAL A C 1
ATOM 826 O O . VAL A 1 110 ? 14.104 3.643 -7.504 1.00 83.38 110 VAL A O 1
ATOM 829 N N . VAL A 1 111 ? 12.493 4.881 -8.424 1.00 85.75 111 VAL A N 1
ATOM 830 C CA . VAL A 1 111 ? 12.368 5.867 -7.352 1.00 85.75 111 VAL A CA 1
ATOM 831 C C . VAL A 1 111 ? 10.922 5.867 -6.890 1.00 85.75 111 VAL A C 1
ATOM 833 O O . VAL A 1 111 ? 10.002 5.943 -7.703 1.00 85.75 111 VAL A O 1
ATOM 836 N N . VAL A 1 112 ? 10.731 5.796 -5.580 1.00 86.81 112 VAL A N 1
ATOM 837 C CA . VAL A 1 112 ? 9.430 5.607 -4.945 1.00 86.81 112 VAL A CA 1
ATOM 838 C C . VAL A 1 112 ? 9.205 6.710 -3.911 1.00 86.81 112 VAL A C 1
ATOM 840 O O . VAL A 1 112 ? 9.531 6.523 -2.733 1.00 86.81 112 VAL A O 1
ATOM 843 N N . PRO A 1 113 ? 8.719 7.891 -4.328 1.00 89.19 113 PRO A N 1
ATOM 844 C CA . PRO A 1 113 ? 8.252 8.913 -3.405 1.00 89.19 113 PRO A CA 1
ATOM 845 C C . PRO A 1 113 ? 6.950 8.474 -2.726 1.00 89.19 113 PRO A C 1
ATOM 847 O O . PRO A 1 113 ? 6.012 8.016 -3.374 1.00 89.19 113 PRO A O 1
ATOM 850 N N . CYS A 1 114 ? 6.875 8.646 -1.413 1.00 89.19 114 CYS A N 1
ATOM 851 C CA . CYS A 1 114 ? 5.689 8.399 -0.610 1.00 89.19 114 CYS A CA 1
ATOM 852 C C . CYS A 1 114 ? 5.459 9.593 0.315 1.00 89.19 114 CYS A C 1
ATOM 854 O O . CYS A 1 114 ? 6.186 9.778 1.292 1.00 89.19 114 CYS A O 1
ATOM 856 N N . SER A 1 115 ? 4.449 10.406 0.017 1.00 92.69 115 SER A N 1
ATOM 857 C CA . SER A 1 115 ? 4.005 11.476 0.916 1.00 92.69 115 SER A CA 1
ATOM 858 C C . SER A 1 115 ? 2.919 10.956 1.846 1.00 92.69 115 SER A C 1
ATOM 860 O O . SER A 1 115 ? 2.112 10.136 1.425 1.00 92.69 115 SER A O 1
ATOM 862 N N . TYR A 1 116 ? 2.894 11.387 3.102 1.00 92.56 116 TYR A N 1
ATOM 863 C CA . TYR A 1 116 ? 1.842 11.032 4.058 1.00 92.56 116 TYR A CA 1
ATOM 864 C C . TYR A 1 116 ? 1.770 12.059 5.186 1.00 92.56 116 TYR A C 1
ATOM 866 O O . TYR A 1 116 ? 2.696 12.840 5.392 1.00 92.56 116 TYR A O 1
ATOM 874 N N . GLN A 1 117 ? 0.670 12.056 5.925 1.00 91.44 117 GLN A N 1
ATOM 875 C CA . GLN A 1 117 ? 0.526 12.796 7.170 1.00 91.44 117 GLN A CA 1
ATOM 876 C C . GLN A 1 117 ? 0.861 11.864 8.337 1.00 91.44 117 GLN A C 1
ATOM 878 O O . GLN A 1 117 ? 0.271 10.788 8.434 1.00 91.44 117 GLN A O 1
ATOM 883 N N . ASN A 1 118 ? 1.810 12.237 9.194 1.00 87.44 118 ASN A N 1
ATOM 884 C CA . ASN A 1 118 ? 2.130 11.467 10.398 1.00 87.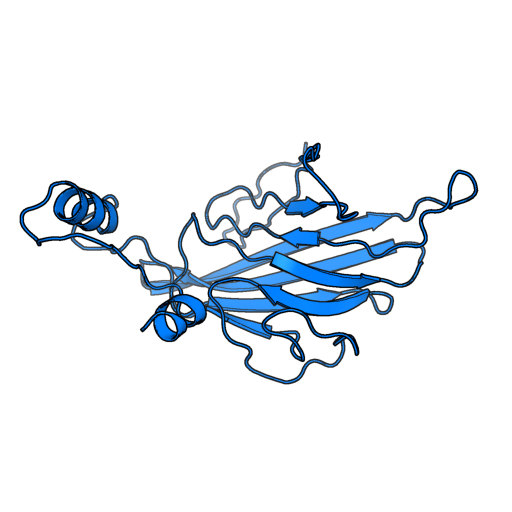44 118 ASN A CA 1
ATOM 885 C C . ASN A 1 118 ? 1.023 11.620 11.469 1.00 87.44 118 ASN A C 1
ATOM 887 O O . ASN A 1 118 ? 0.147 12.482 11.322 1.00 87.44 118 ASN A O 1
ATOM 891 N N . PRO A 1 119 ? 1.037 10.814 12.546 1.00 84.62 119 PRO A N 1
ATOM 892 C CA . PRO A 1 119 ? 0.037 10.910 13.611 1.00 84.62 119 PRO A CA 1
ATOM 893 C C . PRO A 1 119 ? -0.036 12.296 14.278 1.00 84.62 119 PRO A C 1
ATOM 895 O O . PRO A 1 119 ? -1.101 12.702 14.735 1.00 84.62 119 PRO A O 1
ATOM 898 N N . GLU A 1 120 ? 1.064 13.056 14.287 1.00 85.25 120 GLU A N 1
ATOM 899 C CA . GLU A 1 120 ? 1.132 14.428 14.813 1.00 85.25 120 GLU A CA 1
ATOM 900 C C . GLU A 1 120 ? 0.534 15.481 13.858 1.00 85.25 120 GLU A C 1
ATOM 902 O O . GLU A 1 120 ? 0.509 16.674 14.168 1.00 85.25 120 GLU A O 1
ATOM 907 N N . GLY A 1 121 ? 0.059 15.062 12.684 1.00 85.69 121 GLY A N 1
ATOM 908 C CA . GLY A 1 121 ? -0.578 15.919 11.691 1.00 85.69 121 GLY A CA 1
ATOM 909 C C . GLY A 1 121 ? 0.383 16.613 10.720 1.00 85.69 121 GLY A C 1
ATOM 910 O O . GLY A 1 121 ? -0.074 17.369 9.861 1.00 85.69 121 GLY A O 1
ATOM 911 N N . GLN A 1 122 ? 1.686 16.357 10.815 1.00 88.88 122 GLN A N 1
ATOM 912 C CA . GLN A 1 122 ? 2.717 16.896 9.929 1.00 88.88 122 GLN A CA 1
ATOM 913 C C . GLN A 1 122 ? 2.791 16.105 8.621 1.00 88.88 122 GLN A C 1
ATOM 915 O O . GLN A 1 122 ? 2.725 14.877 8.611 1.00 88.88 122 GLN A O 1
ATOM 920 N N . MET A 1 123 ? 3.002 16.807 7.510 1.00 90.94 123 MET A N 1
ATOM 921 C CA . MET A 1 123 ? 3.286 16.164 6.228 1.00 90.94 123 MET A CA 1
ATOM 922 C C . MET A 1 123 ? 4.739 15.685 6.193 1.00 90.94 123 MET A C 1
ATOM 924 O O . MET A 1 123 ? 5.656 16.455 6.471 1.00 90.94 123 MET A O 1
ATOM 928 N N . ARG A 1 124 ? 4.942 14.423 5.820 1.00 88.25 124 ARG A N 1
ATOM 929 C CA . ARG A 1 124 ? 6.244 13.779 5.625 1.00 88.25 124 ARG A CA 1
ATOM 930 C C . ARG A 1 124 ? 6.357 13.300 4.182 1.00 88.25 124 ARG A C 1
ATOM 932 O O . ARG A 1 124 ? 5.362 12.918 3.561 1.00 88.25 124 ARG A O 1
ATOM 939 N N . LEU A 1 125 ? 7.577 13.313 3.658 1.00 88.19 125 LEU A N 1
ATOM 940 C CA . LEU A 1 125 ? 7.928 12.711 2.378 1.00 88.19 125 LEU A CA 1
ATOM 941 C C . LEU A 1 125 ? 9.046 11.708 2.613 1.00 88.19 125 LEU A C 1
ATOM 943 O O . LEU A 1 125 ? 10.106 12.056 3.131 1.00 88.19 125 LEU A O 1
ATOM 947 N N . ARG A 1 126 ? 8.812 10.481 2.169 1.00 82.69 126 ARG A N 1
ATOM 948 C CA . ARG A 1 126 ? 9.801 9.418 2.175 1.00 82.69 126 ARG A CA 1
ATOM 949 C C . ARG A 1 126 ? 10.155 9.034 0.757 1.00 82.69 126 ARG A C 1
ATOM 951 O O . ARG A 1 126 ? 9.260 8.842 -0.061 1.00 82.69 126 ARG A O 1
ATOM 958 N N . VAL A 1 127 ? 11.442 8.895 0.467 1.00 81.31 127 VAL A N 1
ATOM 959 C CA . VAL A 1 127 ? 11.903 8.496 -0.865 1.00 81.31 127 VAL A CA 1
ATOM 960 C C . VAL A 1 127 ? 12.749 7.241 -0.745 1.00 81.31 127 VAL A C 1
ATOM 962 O O . VAL A 1 127 ? 13.726 7.194 -0.001 1.00 81.31 127 VAL A O 1
ATOM 965 N N . THR A 1 128 ? 12.360 6.210 -1.490 1.00 79.12 128 THR A N 1
ATOM 966 C CA . THR A 1 128 ? 13.165 4.996 -1.650 1.00 79.12 128 THR A CA 1
ATOM 967 C C . THR A 1 128 ? 13.665 4.913 -3.083 1.00 79.12 128 THR A C 1
ATOM 969 O O . THR A 1 128 ? 12.865 4.967 -4.015 1.00 79.12 128 THR A O 1
ATOM 972 N N . THR A 1 129 ? 14.974 4.751 -3.262 1.00 78.44 129 THR A N 1
ATOM 973 C CA . THR A 1 129 ? 15.596 4.587 -4.580 1.00 78.44 129 THR A CA 1
ATOM 974 C C . THR A 1 129 ? 16.224 3.206 -4.686 1.00 78.44 129 THR A C 1
ATOM 976 O O . THR A 1 129 ? 16.973 2.778 -3.813 1.00 78.44 129 THR A O 1
ATOM 979 N N . ILE A 1 130 ? 15.924 2.514 -5.777 1.00 75.56 130 ILE A N 1
ATOM 980 C CA . ILE A 1 130 ? 16.407 1.180 -6.105 1.00 75.56 130 ILE A CA 1
ATOM 981 C C . ILE A 1 130 ? 17.211 1.301 -7.389 1.00 75.56 130 ILE A C 1
ATOM 983 O O . ILE A 1 130 ? 16.666 1.682 -8.424 1.00 75.56 130 ILE A O 1
ATOM 987 N N . THR A 1 131 ? 18.486 0.936 -7.333 1.00 74.94 131 THR A N 1
ATOM 988 C CA . THR A 1 131 ? 19.367 0.914 -8.502 1.00 74.94 131 THR A CA 1
ATOM 989 C C . THR A 1 131 ? 19.950 -0.476 -8.659 1.00 74.94 131 THR A C 1
ATOM 991 O O . THR A 1 131 ? 20.507 -1.029 -7.711 1.00 74.94 131 THR A O 1
ATOM 994 N N . ARG A 1 132 ? 19.849 -1.046 -9.860 1.00 69.88 132 ARG A N 1
ATOM 995 C CA . ARG A 1 132 ? 20.409 -2.360 -10.174 1.00 69.88 132 ARG A CA 1
ATOM 996 C C . ARG A 1 132 ? 21.126 -2.326 -11.518 1.00 69.88 132 ARG A C 1
ATOM 998 O O . ARG A 1 132 ? 20.548 -1.934 -12.529 1.00 69.88 132 ARG A O 1
ATOM 1005 N N . ALA A 1 133 ? 22.388 -2.747 -11.518 1.00 65.19 133 ALA A N 1
ATOM 1006 C CA . ALA A 1 133 ? 23.111 -3.043 -12.747 1.00 65.19 133 ALA A CA 1
ATOM 1007 C C . ALA A 1 133 ? 22.634 -4.385 -13.307 1.00 65.19 133 ALA A C 1
ATOM 1009 O O . ALA A 1 133 ? 22.372 -5.329 -12.551 1.00 65.19 133 ALA A O 1
ATOM 1010 N N . TRP A 1 134 ? 22.522 -4.465 -14.625 1.00 62.44 134 TRP A N 1
ATOM 1011 C CA . TRP A 1 134 ? 22.222 -5.724 -15.286 1.00 62.44 134 TRP A CA 1
ATOM 1012 C C . TRP A 1 134 ? 23.474 -6.587 -15.375 1.00 62.44 134 TRP A C 1
ATOM 1014 O O . TRP A 1 134 ? 24.593 -6.082 -15.428 1.00 62.44 134 TRP A O 1
ATOM 1024 N N . VAL A 1 135 ? 23.279 -7.901 -15.348 1.00 59.12 135 VAL A N 1
ATOM 1025 C CA . VAL A 1 135 ? 24.360 -8.871 -15.521 1.00 59.12 135 VAL A CA 1
ATOM 1026 C C . VAL A 1 135 ? 24.165 -9.503 -16.890 1.00 59.12 135 VAL A C 1
ATOM 1028 O O . VAL A 1 135 ? 23.084 -10.026 -17.163 1.00 59.12 135 VAL A O 1
ATOM 1031 N N . ASP A 1 136 ? 25.185 -9.427 -17.746 1.00 51.06 136 ASP A N 1
ATOM 1032 C CA . ASP A 1 136 ? 25.136 -10.000 -19.091 1.00 51.06 136 ASP A CA 1
ATOM 1033 C C . ASP A 1 136 ? 24.865 -11.509 -19.035 1.00 51.06 136 ASP A C 1
ATOM 1035 O O . ASP A 1 136 ? 25.570 -12.275 -18.375 1.00 51.06 136 ASP A O 1
ATOM 1039 N N . GLY A 1 137 ? 23.838 -11.942 -19.766 1.00 50.75 137 GLY A N 1
ATOM 1040 C CA . GLY A 1 137 ? 23.343 -13.321 -19.809 1.00 50.75 137 GLY A CA 1
ATOM 1041 C C . GLY A 1 137 ? 24.213 -14.304 -20.597 1.00 50.75 137 GLY A C 1
ATOM 1042 O O . GLY A 1 137 ? 23.692 -15.295 -21.101 1.00 50.75 137 GLY A O 1
ATOM 1043 N N . SER A 1 138 ? 25.525 -14.071 -20.723 1.00 47.88 138 SER A N 1
ATOM 1044 C CA . SER A 1 138 ? 26.433 -15.046 -21.355 1.00 47.88 138 SER A CA 1
ATOM 1045 C C . SER A 1 138 ? 26.554 -16.348 -20.552 1.00 47.88 138 SER A C 1
ATOM 1047 O O . SER A 1 138 ? 26.977 -17.362 -21.097 1.00 47.88 138 SER A O 1
ATOM 1049 N N . ASN A 1 139 ? 26.090 -16.354 -19.298 1.00 40.22 139 ASN A N 1
ATOM 1050 C CA . ASN A 1 139 ? 25.812 -17.559 -18.533 1.00 40.22 139 ASN A CA 1
ATOM 1051 C C . ASN A 1 139 ? 24.346 -17.563 -18.068 1.00 40.22 139 ASN A C 1
ATOM 1053 O O . ASN A 1 139 ? 23.964 -16.824 -17.164 1.00 40.22 139 ASN A O 1
ATOM 1057 N N . THR A 1 140 ? 23.569 -18.480 -18.649 1.00 39.75 140 THR A N 1
ATOM 1058 C CA . THR A 1 140 ? 22.188 -18.895 -18.327 1.00 39.75 140 THR A CA 1
ATOM 1059 C C . THR A 1 140 ? 21.019 -17.987 -18.737 1.00 39.75 140 THR A C 1
ATOM 1061 O O . THR A 1 140 ? 20.999 -16.779 -18.536 1.00 39.75 140 THR A O 1
ATOM 1064 N N . GLU A 1 141 ? 20.005 -18.657 -19.290 1.00 38.75 141 GLU A N 1
ATOM 1065 C CA . GLU A 1 141 ? 18.687 -18.219 -19.760 1.00 38.75 141 GLU A CA 1
ATOM 1066 C C . GLU A 1 141 ? 17.880 -17.410 -18.718 1.00 38.75 141 GLU A C 1
ATOM 1068 O O . GLU A 1 141 ? 16.894 -17.884 -18.150 1.00 38.75 141 GLU A O 1
ATOM 1073 N N . VAL A 1 142 ? 18.257 -16.162 -18.437 1.00 41.34 142 VAL A N 1
ATOM 1074 C CA . VAL A 1 142 ? 17.450 -15.261 -17.594 1.00 41.34 142 VAL A CA 1
ATOM 1075 C C . VAL A 1 142 ? 16.607 -14.351 -18.485 1.00 41.34 142 VAL A C 1
ATOM 1077 O O . VAL A 1 142 ? 16.808 -13.146 -18.556 1.00 41.34 142 VAL A O 1
ATOM 1080 N N . SER A 1 143 ? 15.657 -14.957 -19.197 1.00 33.66 143 SER A N 1
ATOM 1081 C CA . SER A 1 143 ? 14.651 -14.257 -20.004 1.00 33.66 143 SER A CA 1
ATOM 1082 C C . SER A 1 143 ? 13.255 -14.472 -19.415 1.00 33.66 143 SER A C 1
ATOM 1084 O O . SER A 1 143 ? 12.367 -14.965 -20.090 1.00 33.66 143 SER A O 1
ATOM 1086 N N . TYR A 1 144 ? 13.059 -14.177 -18.125 1.00 38.09 144 TYR A N 1
ATOM 1087 C CA . TYR A 1 144 ? 11.737 -14.246 -17.488 1.00 38.09 144 TYR A CA 1
ATOM 1088 C C . TYR A 1 144 ? 11.615 -13.168 -16.403 1.00 38.09 144 TYR A C 1
ATOM 1090 O O . TYR A 1 144 ? 12.571 -12.927 -15.665 1.00 38.09 144 TYR A O 1
ATOM 1098 N N . GLY A 1 145 ? 10.451 -12.509 -16.367 1.00 40.69 145 GLY A N 1
ATOM 1099 C CA . GLY A 1 145 ? 10.160 -11.261 -15.652 1.00 40.69 145 GLY A CA 1
ATOM 1100 C C . GLY A 1 145 ? 10.733 -11.146 -14.237 1.00 40.69 145 GLY A C 1
ATOM 1101 O O . GLY A 1 145 ? 10.703 -12.081 -13.436 1.00 40.69 145 GLY A O 1
ATOM 1102 N N . ILE A 1 146 ? 11.263 -9.963 -13.933 1.00 42.69 146 ILE A N 1
ATOM 1103 C CA . ILE A 1 146 ? 11.771 -9.603 -12.609 1.00 42.69 146 ILE A CA 1
ATOM 1104 C C . ILE A 1 146 ? 10.628 -8.959 -11.820 1.00 42.69 146 ILE A C 1
ATOM 1106 O O . ILE A 1 146 ? 10.091 -7.933 -12.227 1.00 42.69 146 ILE A O 1
ATOM 1110 N N . TYR A 1 147 ? 10.297 -9.536 -10.666 1.00 46.41 147 TYR A N 1
ATOM 1111 C CA . TYR A 1 147 ? 9.297 -9.011 -9.735 1.00 46.41 147 TYR A CA 1
ATOM 1112 C C . TYR A 1 147 ? 9.998 -8.369 -8.529 1.00 46.41 147 TYR A C 1
ATOM 1114 O O . TYR A 1 147 ? 10.875 -8.984 -7.918 1.00 46.41 147 TYR A O 1
ATOM 1122 N N . ILE A 1 148 ? 9.635 -7.131 -8.179 1.00 45.91 148 ILE A N 1
ATOM 1123 C CA . ILE A 1 148 ? 10.265 -6.368 -7.087 1.00 45.91 148 ILE A CA 1
ATOM 1124 C C . ILE A 1 148 ? 9.231 -6.155 -5.972 1.00 45.91 148 ILE A C 1
ATOM 1126 O O . ILE A 1 148 ? 8.305 -5.365 -6.124 1.00 45.91 148 ILE A O 1
ATOM 1130 N N . TYR A 1 149 ? 9.385 -6.817 -4.823 1.00 42.94 149 TYR A N 1
ATOM 1131 C CA . TYR A 1 149 ? 8.517 -6.586 -3.663 1.00 42.94 149 TYR A CA 1
ATOM 1132 C C . TYR A 1 149 ? 9.081 -5.425 -2.840 1.00 42.94 149 TYR A C 1
ATOM 1134 O O . TYR A 1 149 ? 10.179 -5.514 -2.297 1.00 42.94 149 TYR A O 1
ATOM 1142 N N . ILE A 1 150 ? 8.337 -4.326 -2.733 1.00 45.94 150 ILE A N 1
ATOM 1143 C CA . ILE A 1 150 ? 8.778 -3.113 -2.032 1.00 45.94 150 ILE A CA 1
ATOM 1144 C C . ILE A 1 150 ? 8.083 -3.051 -0.670 1.00 45.94 150 ILE A C 1
ATOM 1146 O O . ILE A 1 150 ? 6.939 -2.613 -0.588 1.00 45.94 150 ILE A O 1
ATOM 1150 N N . TYR A 1 151 ? 8.760 -3.448 0.414 1.00 41.50 151 TYR A N 1
ATOM 1151 C CA . TYR A 1 151 ? 8.188 -3.280 1.753 1.00 41.50 151 TYR A CA 1
ATOM 1152 C C . TYR A 1 151 ? 8.474 -1.868 2.249 1.00 41.50 151 TYR A C 1
ATOM 1154 O O . TYR A 1 151 ? 9.610 -1.527 2.577 1.00 41.50 151 TYR A O 1
ATOM 1162 N N . ILE A 1 152 ? 7.436 -1.041 2.331 1.00 44.97 152 ILE A N 1
ATOM 1163 C CA . ILE A 1 152 ? 7.535 0.323 2.853 1.00 44.97 152 ILE A CA 1
ATOM 1164 C C . ILE A 1 152 ? 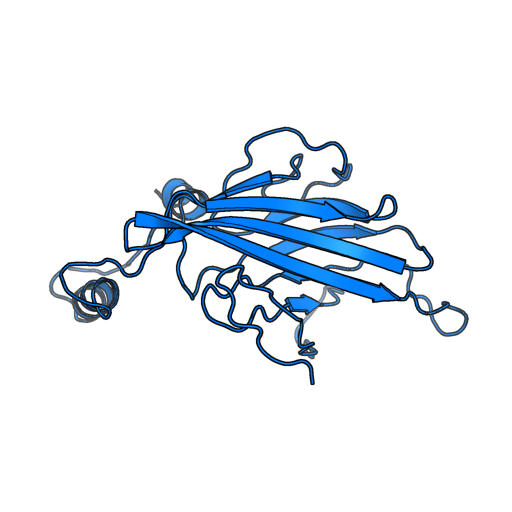7.333 0.288 4.374 1.00 44.97 152 ILE A C 1
ATOM 1166 O O . ILE A 1 152 ? 6.255 0.572 4.876 1.00 44.97 152 ILE A O 1
ATOM 1170 N N . TYR A 1 153 ? 8.377 -0.043 5.135 1.00 39.06 153 TYR A N 1
ATOM 1171 C CA . TYR A 1 153 ? 8.324 0.021 6.604 1.00 39.06 153 TYR A CA 1
ATOM 1172 C C . TYR A 1 153 ? 8.442 1.461 7.084 1.00 39.06 153 TYR A C 1
ATOM 1174 O O . TYR A 1 153 ? 9.541 2.003 7.028 1.00 39.06 153 TYR A O 1
ATOM 1182 N N . ILE A 1 154 ? 7.364 2.086 7.567 1.00 42.56 154 ILE A N 1
ATOM 1183 C CA . ILE A 1 154 ? 7.309 3.520 7.951 1.00 42.56 154 ILE A CA 1
ATOM 1184 C C . ILE A 1 154 ? 8.344 3.938 9.026 1.00 42.56 154 ILE A C 1
ATOM 1186 O O . ILE A 1 154 ? 8.532 5.126 9.249 1.00 42.56 154 ILE A O 1
ATOM 1190 N N . HIS A 1 155 ? 9.087 3.011 9.643 1.00 35.28 155 HIS A N 1
ATOM 1191 C CA . HIS A 1 155 ? 10.183 3.348 10.552 1.00 35.28 155 HIS A CA 1
ATOM 1192 C C . HIS A 1 155 ? 11.516 2.722 10.103 1.00 35.28 155 HIS A C 1
ATOM 1194 O O . HIS A 1 155 ? 11.688 1.502 10.111 1.00 35.28 155 HIS A O 1
ATOM 1200 N N . THR A 1 156 ? 12.462 3.595 9.741 1.00 33.38 156 THR A N 1
ATOM 1201 C CA . THR A 1 156 ? 13.932 3.419 9.680 1.00 33.38 156 THR A CA 1
ATOM 1202 C C . THR A 1 156 ? 14.559 2.374 8.746 1.00 33.38 156 THR A C 1
ATOM 1204 O O . THR A 1 156 ? 15.724 2.542 8.415 1.00 33.38 156 THR A O 1
ATOM 1207 N N . HIS A 1 157 ? 13.852 1.357 8.243 1.00 37.72 157 HIS A N 1
ATOM 1208 C CA . HIS A 1 157 ? 14.434 0.410 7.274 1.00 37.72 157 HIS A CA 1
ATOM 1209 C C . HIS A 1 157 ? 13.423 -0.033 6.211 1.00 37.72 157 HIS A C 1
ATOM 1211 O O . HIS A 1 157 ? 12.660 -0.969 6.431 1.00 37.72 157 HIS A O 1
ATOM 1217 N N . THR A 1 158 ? 13.427 0.591 5.027 1.00 39.72 158 THR A N 1
ATOM 1218 C CA . THR A 1 158 ? 12.748 0.012 3.852 1.00 39.72 158 THR A CA 1
ATOM 1219 C C . THR A 1 158 ? 13.519 -1.239 3.412 1.00 39.72 158 THR A C 1
ATOM 1221 O O . THR A 1 158 ? 14.541 -1.136 2.741 1.00 39.72 158 THR A O 1
ATOM 1224 N N . GLN A 1 159 ? 13.056 -2.432 3.787 1.00 38.72 159 GLN A N 1
ATOM 1225 C CA . GLN A 1 159 ? 13.603 -3.686 3.261 1.00 38.72 159 GLN A CA 1
ATOM 1226 C C . GLN A 1 159 ? 12.878 -4.051 1.964 1.00 38.72 159 GLN A C 1
ATOM 1228 O O . GLN A 1 159 ? 11.721 -4.450 1.973 1.00 38.72 159 GLN A O 1
ATOM 1233 N N . ILE A 1 160 ? 13.528 -3.902 0.816 1.00 40.44 160 ILE A N 1
ATOM 1234 C CA . ILE A 1 160 ? 12.952 -4.345 -0.459 1.00 40.44 160 ILE A CA 1
ATOM 1235 C C . ILE A 1 160 ? 13.398 -5.784 -0.687 1.00 40.44 160 ILE A C 1
ATOM 1237 O O . ILE A 1 160 ? 14.580 -6.105 -0.619 1.00 40.44 160 ILE A O 1
ATOM 1241 N N . TYR A 1 161 ? 12.450 -6.661 -0.988 1.00 40.19 161 TYR A N 1
ATOM 1242 C CA . TYR A 1 161 ? 12.736 -8.056 -1.281 1.00 40.19 161 TYR A CA 1
ATOM 1243 C C . TYR A 1 161 ? 12.511 -8.297 -2.772 1.00 40.19 161 TYR A C 1
ATOM 1245 O O . TYR A 1 161 ? 11.424 -8.097 -3.304 1.00 40.19 161 TYR A O 1
ATOM 1253 N N . ILE A 1 162 ? 13.537 -8.736 -3.494 1.00 39.44 162 ILE A N 1
ATOM 1254 C CA . ILE A 1 162 ? 13.372 -9.141 -4.895 1.00 39.44 162 ILE A CA 1
ATOM 1255 C C . ILE A 1 162 ? 13.095 -10.644 -4.885 1.00 39.44 162 ILE A C 1
ATOM 1257 O O . ILE A 1 162 ? 13.986 -11.437 -4.585 1.00 39.44 162 ILE A O 1
ATOM 1261 N N . CYS A 1 163 ? 11.858 -11.047 -5.181 1.00 35.22 163 CYS A N 1
ATOM 1262 C CA . CYS A 1 163 ? 11.485 -12.460 -5.229 1.00 35.22 163 CYS A CA 1
ATOM 1263 C C . CYS A 1 163 ? 11.351 -12.915 -6.685 1.00 35.22 163 CYS A C 1
ATOM 1265 O O . CYS A 1 163 ? 10.598 -12.340 -7.471 1.00 35.22 163 CYS A O 1
ATOM 1267 N N . ARG A 1 164 ? 12.078 -13.972 -7.050 1.00 35.00 164 ARG A N 1
ATOM 1268 C CA . ARG A 1 164 ? 11.975 -14.624 -8.359 1.00 35.00 164 ARG A CA 1
ATOM 1269 C C . ARG A 1 164 ? 10.841 -15.651 -8.288 1.00 35.00 164 ARG A C 1
ATOM 1271 O O . ARG A 1 164 ? 11.021 -16.710 -7.697 1.00 35.00 164 ARG A O 1
ATOM 1278 N N . TYR A 1 165 ? 9.673 -15.350 -8.858 1.00 32.94 165 TYR A N 1
ATOM 1279 C CA . TYR A 1 165 ? 8.583 -16.327 -8.938 1.00 32.94 165 TYR A CA 1
ATOM 1280 C C . TYR A 1 165 ? 8.770 -17.216 -10.175 1.00 32.94 165 TYR A C 1
ATOM 1282 O O . TYR A 1 165 ? 8.666 -16.745 -11.304 1.00 32.94 165 TYR A O 1
ATOM 1290 N N . ILE A 1 166 ? 9.018 -18.509 -9.964 1.00 29.70 166 ILE A N 1
ATOM 1291 C CA . ILE A 1 166 ? 8.669 -19.562 -10.925 1.00 29.70 166 ILE A CA 1
ATOM 1292 C C . ILE A 1 166 ? 7.700 -20.478 -10.182 1.00 29.70 166 ILE A C 1
ATOM 1294 O O . ILE A 1 166 ? 8.043 -21.096 -9.176 1.00 29.70 166 ILE A O 1
ATOM 1298 N N . CYS A 1 167 ? 6.452 -20.488 -10.637 1.00 24.31 167 CYS A N 1
ATOM 1299 C CA . CYS A 1 167 ? 5.380 -21.269 -10.040 1.00 24.31 167 CYS A CA 1
ATOM 1300 C C . CYS A 1 167 ? 5.648 -22.767 -10.228 1.00 24.31 167 CYS A C 1
ATOM 1302 O O . CYS A 1 167 ? 5.692 -23.219 -11.370 1.00 24.31 167 CYS A O 1
ATOM 1304 N N . THR A 1 168 ? 5.728 -23.547 -9.141 1.00 29.36 168 THR A N 1
ATOM 1305 C CA . THR A 1 168 ? 4.803 -24.691 -8.997 1.00 29.36 168 THR A CA 1
ATOM 1306 C C . THR A 1 168 ? 4.577 -25.130 -7.546 1.00 29.36 168 THR A C 1
ATOM 1308 O O . THR A 1 168 ? 3.426 -25.163 -7.142 1.00 29.36 168 THR A O 1
ATOM 1311 N N . TYR A 1 169 ? 5.582 -25.433 -6.719 1.00 27.22 169 TYR A N 1
ATOM 1312 C CA . TYR A 1 169 ? 5.349 -25.957 -5.358 1.00 27.22 169 TYR A CA 1
ATOM 1313 C C . TYR A 1 169 ? 6.559 -25.672 -4.436 1.00 27.22 169 TYR A C 1
ATOM 1315 O O . TYR A 1 169 ? 7.664 -26.099 -4.731 1.00 27.22 169 TYR A O 1
ATOM 1323 N N . VAL A 1 170 ? 6.335 -24.917 -3.349 1.00 35.12 170 VAL A N 1
ATOM 1324 C CA . VAL A 1 170 ? 7.129 -24.760 -2.099 1.00 35.12 170 VAL A CA 1
ATOM 1325 C C . VAL A 1 170 ? 8.661 -24.981 -2.145 1.00 35.12 170 VAL A C 1
ATOM 1327 O O . VAL A 1 170 ? 9.128 -26.104 -2.010 1.00 35.12 170 VAL A O 1
ATOM 1330 N N . HIS A 1 171 ? 9.432 -23.885 -2.181 1.00 25.33 171 HIS A N 1
ATOM 1331 C CA . HIS A 1 171 ? 10.530 -23.508 -1.256 1.00 25.33 171 HIS A CA 1
ATOM 1332 C C . HIS A 1 171 ? 11.239 -22.277 -1.848 1.00 25.33 171 HIS A C 1
ATOM 1334 O O . HIS A 1 171 ? 11.901 -22.378 -2.877 1.00 25.33 171 HIS A O 1
ATOM 1340 N N . ILE A 1 172 ? 11.086 -21.099 -1.233 1.00 27.05 172 ILE A N 1
ATOM 1341 C CA . ILE A 1 172 ? 11.686 -19.855 -1.740 1.00 27.0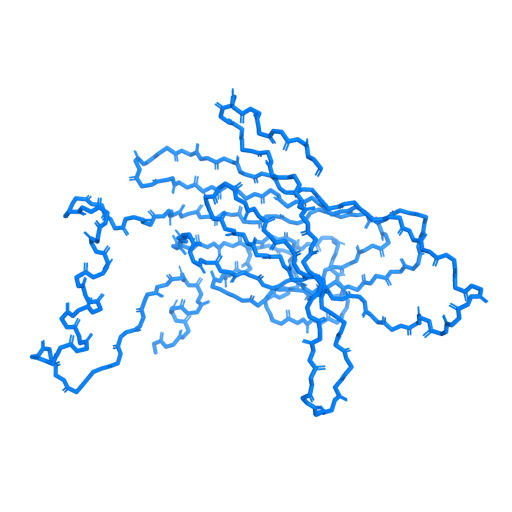5 172 ILE A CA 1
ATOM 1342 C C . ILE A 1 172 ? 12.766 -19.389 -0.768 1.00 27.05 172 ILE A C 1
ATOM 1344 O O . ILE A 1 172 ? 12.481 -19.065 0.383 1.00 27.05 172 ILE A O 1
ATOM 1348 N N . HIS A 1 173 ? 14.004 -19.332 -1.259 1.00 23.92 173 HIS A N 1
ATOM 1349 C CA . HIS A 1 173 ? 15.075 -18.576 -0.624 1.00 23.92 173 HIS A CA 1
ATOM 1350 C C . HIS A 1 173 ? 14.859 -17.090 -0.912 1.00 23.92 173 HIS A C 1
ATOM 1352 O O . HIS A 1 173 ? 15.014 -16.624 -2.040 1.00 23.92 173 HIS A O 1
ATOM 1358 N N . ILE A 1 174 ? 14.459 -16.365 0.127 1.00 29.42 174 ILE A N 1
ATOM 1359 C CA . ILE A 1 174 ? 14.372 -14.910 0.136 1.00 29.42 174 ILE A CA 1
ATOM 1360 C C . ILE A 1 174 ? 15.796 -14.373 0.305 1.00 29.42 174 ILE A C 1
ATOM 1362 O O . ILE A 1 174 ? 16.443 -14.660 1.311 1.00 29.42 174 ILE A O 1
ATOM 1366 N N . TYR A 1 175 ? 16.286 -13.598 -0.662 1.00 28.05 175 TYR A N 1
ATOM 1367 C CA . TYR A 1 175 ? 17.498 -12.806 -0.469 1.00 28.05 175 TYR A CA 1
ATOM 1368 C C . TYR A 1 175 ? 17.092 -11.432 0.070 1.00 28.05 175 TYR A C 1
ATOM 1370 O O . TYR A 1 175 ? 16.405 -10.668 -0.607 1.00 28.05 175 TYR A O 1
ATOM 1378 N N . MET A 1 176 ? 17.493 -11.159 1.312 1.00 29.02 176 MET A N 1
ATOM 1379 C CA . MET A 1 176 ? 17.509 -9.823 1.904 1.00 29.02 176 MET A CA 1
ATOM 1380 C C . MET A 1 176 ? 18.531 -8.977 1.148 1.00 29.02 176 MET A C 1
ATOM 1382 O O . MET A 1 176 ? 19.699 -9.356 1.075 1.00 29.02 176 MET A O 1
ATOM 1386 N N . LEU A 1 177 ? 18.106 -7.850 0.591 1.00 32.06 177 LEU A N 1
ATOM 1387 C CA . LEU A 1 177 ? 19.020 -6.806 0.145 1.00 32.06 177 LEU A CA 1
ATOM 1388 C C . LEU A 1 177 ? 18.674 -5.544 0.934 1.00 32.06 177 LEU A C 1
ATOM 1390 O O . LEU A 1 177 ? 17.507 -5.163 1.030 1.00 32.06 177 LEU A O 1
ATOM 1394 N N . GLU A 1 178 ? 19.682 -4.950 1.564 1.00 27.69 178 GLU A N 1
ATOM 1395 C CA . GLU A 1 178 ? 19.550 -3.689 2.288 1.00 27.69 178 GLU A CA 1
ATOM 1396 C C . GLU A 1 178 ? 19.584 -2.528 1.289 1.00 27.69 178 GLU A C 1
ATOM 1398 O O . GLU A 1 178 ? 20.373 -2.523 0.344 1.00 27.69 178 GLU A O 1
ATOM 1403 N N . PHE A 1 179 ? 18.690 -1.556 1.474 1.00 37.66 179 PHE A N 1
ATOM 1404 C CA . PHE A 1 179 ? 18.577 -0.378 0.619 1.00 37.66 179 PHE A CA 1
ATOM 1405 C C . PHE A 1 179 ? 18.575 0.887 1.464 1.00 37.66 179 PHE A C 1
ATOM 1407 O O . PHE A 1 179 ? 18.085 0.908 2.594 1.00 37.66 179 PHE A O 1
ATOM 1414 N N . THR A 1 180 ? 19.087 1.964 0.880 1.00 37.75 180 THR A N 1
ATOM 1415 C CA . THR A 1 180 ? 19.121 3.282 1.504 1.00 37.75 180 THR A CA 1
ATOM 1416 C C . THR A 1 180 ? 17.747 3.944 1.374 1.00 37.75 180 THR A C 1
ATOM 1418 O O . THR A 1 180 ? 17.317 4.298 0.274 1.00 37.75 180 THR A O 1
ATOM 1421 N N . SER A 1 181 ? 17.041 4.115 2.492 1.00 36.91 181 SER A N 1
ATOM 1422 C CA . SER A 1 181 ? 15.893 5.024 2.579 1.00 36.91 181 SER A CA 1
ATOM 1423 C C . SER A 1 181 ? 16.368 6.369 3.110 1.00 36.91 181 SER A C 1
ATOM 1425 O O . SER A 1 181 ? 16.986 6.410 4.171 1.00 36.91 181 SER A O 1
ATOM 1427 N N . ILE A 1 182 ? 16.078 7.454 2.393 1.00 44.28 182 ILE A N 1
ATOM 1428 C CA . ILE A 1 182 ? 16.363 8.813 2.863 1.00 44.28 182 ILE A CA 1
ATOM 1429 C C . ILE A 1 182 ? 15.036 9.395 3.351 1.00 44.28 182 ILE A C 1
ATOM 1431 O O . ILE A 1 182 ? 14.140 9.679 2.549 1.00 44.28 182 ILE A O 1
ATOM 1435 N N . ASP A 1 183 ? 14.906 9.539 4.668 1.00 40.31 183 ASP A N 1
ATOM 1436 C CA . ASP A 1 183 ? 13.821 10.297 5.284 1.00 40.31 183 ASP A CA 1
ATOM 1437 C C . ASP A 1 183 ? 14.269 11.764 5.343 1.00 40.31 183 ASP A C 1
ATOM 1439 O O . ASP A 1 183 ? 15.332 12.086 5.876 1.00 40.31 183 ASP A O 1
ATOM 1443 N N . HIS A 1 184 ? 13.497 12.671 4.741 1.00 39.31 184 HIS A N 1
ATOM 1444 C CA . HIS A 1 184 ? 13.896 14.072 4.577 1.00 39.31 184 HIS A CA 1
ATOM 1445 C C . HIS A 1 184 ? 13.688 14.899 5.865 1.00 39.31 184 HIS A C 1
ATOM 1447 O O . HIS A 1 184 ? 13.117 15.984 5.818 1.00 39.31 184 HIS A O 1
ATOM 1453 N N . ASP A 1 185 ? 14.176 14.407 7.007 1.00 37.38 185 ASP A N 1
ATOM 1454 C CA . ASP A 1 185 ? 14.168 15.095 8.313 1.00 37.38 185 ASP A CA 1
ATOM 1455 C C . ASP A 1 185 ? 15.571 15.478 8.816 1.00 37.38 185 ASP A C 1
ATOM 1457 O O . ASP A 1 185 ? 15.760 15.821 9.981 1.00 37.38 185 ASP A O 1
ATOM 1461 N N . GLY A 1 186 ? 16.580 15.465 7.941 1.00 35.06 186 GLY A N 1
ATOM 1462 C CA . GLY A 1 186 ? 17.919 15.954 8.288 1.00 35.06 186 GLY A CA 1
ATOM 1463 C C . GLY A 1 186 ? 18.698 15.057 9.256 1.00 35.06 186 GLY A C 1
ATOM 1464 O O . GLY A 1 186 ? 19.659 15.520 9.865 1.00 35.06 186 GLY A O 1
ATOM 1465 N N . GLN A 1 187 ? 18.321 13.783 9.388 1.00 32.41 187 GLN A N 1
ATOM 1466 C CA . GLN A 1 187 ? 19.186 12.754 9.963 1.00 32.41 187 GLN A CA 1
ATOM 1467 C C . GLN A 1 187 ? 19.516 11.716 8.895 1.00 32.41 187 GLN A C 1
ATOM 1469 O O . GLN A 1 187 ? 18.740 10.806 8.617 1.00 32.41 187 GLN A O 1
ATOM 1474 N N . ASP A 1 188 ? 20.692 11.889 8.298 1.00 31.44 188 ASP A N 1
ATOM 1475 C CA . ASP A 1 188 ? 21.333 10.889 7.457 1.00 31.44 188 ASP A CA 1
ATOM 1476 C C . ASP A 1 188 ? 21.584 9.618 8.283 1.00 31.44 188 ASP A C 1
ATOM 1478 O O . ASP A 1 188 ? 22.304 9.658 9.284 1.00 31.44 188 ASP A O 1
ATOM 1482 N N . PHE A 1 189 ? 21.038 8.478 7.854 1.00 32.03 189 PHE A N 1
ATOM 1483 C CA . PHE A 1 189 ? 21.452 7.174 8.370 1.00 32.03 189 PHE A CA 1
ATOM 1484 C C . PHE A 1 189 ? 22.238 6.386 7.312 1.00 32.03 189 PHE A C 1
ATOM 1486 O O . PHE A 1 189 ? 21.723 5.930 6.296 1.00 32.03 189 PHE A O 1
ATOM 1493 N N . VAL A 1 190 ? 23.534 6.342 7.623 1.00 26.44 190 VAL A N 1
ATOM 1494 C CA . VAL A 1 190 ? 24.682 5.510 7.239 1.00 26.44 190 VAL A CA 1
ATOM 1495 C C . VAL A 1 190 ? 24.464 4.347 6.258 1.00 26.44 190 VAL A C 1
ATOM 1497 O O . VAL A 1 190 ? 23.769 3.374 6.531 1.00 26.44 190 VAL A O 1
ATOM 1500 N N . THR A 1 191 ? 25.238 4.434 5.174 1.00 27.08 191 THR A N 1
ATOM 1501 C CA . THR A 1 191 ? 25.734 3.368 4.293 1.00 27.08 191 THR A CA 1
ATOM 1502 C C . THR A 1 191 ? 26.529 2.306 5.057 1.00 27.08 191 THR A C 1
ATOM 1504 O O . THR A 1 191 ? 27.532 2.653 5.687 1.00 27.08 191 THR A O 1
ATOM 1507 N N . ILE A 1 192 ? 26.178 1.026 4.902 1.00 29.53 192 ILE A N 1
ATOM 1508 C CA . ILE A 1 192 ? 27.142 -0.087 4.942 1.00 29.53 192 ILE A CA 1
ATOM 1509 C C . ILE A 1 192 ? 26.828 -1.021 3.776 1.00 29.53 192 ILE A C 1
ATOM 1511 O O . ILE A 1 192 ? 25.632 -1.320 3.586 1.00 29.53 192 ILE A O 1
#

pLDDT: mean 71.13, std 23.77, range [23.92, 96.19]

Sequence (192 aa):
MKVAVERTGGLVVLAESFGHPVFKDSFKRIFEDGEQSLGLSFNGTLEINCSKDIKIQGIIGPCTSIEKGTLCADTIVGQGNTTSWKMCGLDRSTCLTVFFDISPSERANVVVPCSYQNPEGQMRLRVTTITRAWVDGSNTEVSYGIYIYIYIYIHTHTQIYICRYICTYVHIHIYMLEFTSIDHDGQDFVTI

InterPro domains:
  IPR012990 Sec23/Sec24, beta-sandwich [PF08033] (42-135)
  IPR036465 von Willebrand factor A-like domain superfamily [G3DSA:3.40.50.410] (1-35)
  IPR037364 Protein transport protein Sec23 [PTHR11141] (1-145)

Organism: Ensete ventricosum (NCBI:txid4639)

Radius of gyration: 18.64 Å; chains: 1; bounding box: 45×43×47 Å

Secondary structure (DSSP, 8-state):
-HHHHHHHT------S-TTSHHHHHHHHHTTTT-TT----EEEEEEE-EE-TTEEEEEEESS-EE-S--SSB-SS--SB-S-SEEEEEEE-TT---EEEEEE---SEEEEEEEEEEE-TTS-EEEEEEEEEEE---TTSS---S--EEEE---SSS--EEEEE----SSS-----EEE--EEESSS------

Foldseek 3Di:
DVVVCQAAVDDDQDDPDCPDPSNVVVVVVLAPVHPLFSQKWAWKKKFKDKDQQKAWQAKGFHWAADDADPRHDPHHDDRGRHRMITHGIDHLQGFMWTFMFGHDDQKIKMKMWMWIQGRVRDIWIKIFIDIDGDDDVPDDDPPDGWTKTFGPRVPDFGWIWTWDDDDDDDDGDIDTDGGDIDTPPPDDDDDD